Protein AF-F0ZG08-F1 (afdb_monomer_lite)

Structure (mmCIF, N/CA/C/O backbone):
data_AF-F0ZG08-F1
#
_entry.id   AF-F0ZG08-F1
#
loop_
_atom_site.group_PDB
_atom_site.id
_atom_site.type_symbol
_atom_site.label_atom_id
_atom_site.label_alt_id
_atom_site.label_comp_id
_atom_site.label_asym_id
_atom_site.label_entity_id
_atom_site.label_seq_id
_atom_site.pdbx_PDB_ins_code
_atom_site.Cartn_x
_atom_site.Cartn_y
_atom_site.Cartn_z
_atom_site.occupancy
_atom_site.B_iso_or_equiv
_atom_site.auth_seq_id
_atom_site.auth_comp_id
_atom_site.auth_asym_id
_atom_site.auth_atom_id
_atom_site.pdbx_PDB_model_num
ATOM 1 N N . MET A 1 1 ? 18.502 3.927 -21.860 1.00 57.84 1 MET A N 1
ATOM 2 C CA . MET A 1 1 ? 17.166 4.572 -21.798 1.00 57.84 1 MET A CA 1
ATOM 3 C C . MET A 1 1 ? 17.236 5.563 -20.659 1.00 57.84 1 MET A C 1
ATOM 5 O O . MET A 1 1 ? 17.570 5.126 -19.569 1.00 57.84 1 MET A O 1
ATOM 9 N N . LYS A 1 2 ? 16.973 6.851 -20.896 1.00 68.94 2 LYS A N 1
ATOM 10 C CA . LYS A 1 2 ? 17.069 7.879 -19.851 1.00 68.94 2 LYS A CA 1
ATOM 11 C C . LYS A 1 2 ? 15.716 8.074 -19.189 1.00 68.94 2 LYS A C 1
ATOM 13 O O . LYS A 1 2 ? 14.735 8.322 -19.887 1.00 68.94 2 LYS A O 1
ATOM 18 N N . ALA A 1 3 ? 15.659 7.944 -17.869 1.00 75.62 3 ALA A N 1
ATOM 19 C CA . ALA A 1 3 ? 14.503 8.387 -17.106 1.00 75.62 3 ALA A CA 1
ATOM 20 C C . ALA A 1 3 ? 14.505 9.919 -16.966 1.00 75.62 3 ALA A C 1
ATOM 22 O O . ALA A 1 3 ? 15.458 10.607 -17.359 1.00 75.62 3 ALA A O 1
ATOM 23 N N . LEU A 1 4 ? 13.443 10.468 -16.370 1.00 80.00 4 LEU A N 1
ATOM 24 C CA . LEU A 1 4 ? 13.442 11.866 -15.946 1.00 80.00 4 LEU A CA 1
ATOM 25 C C . LEU A 1 4 ? 14.682 12.168 -15.094 1.00 80.00 4 LEU A C 1
ATOM 27 O O . LEU A 1 4 ? 15.142 11.327 -14.325 1.00 80.00 4 LEU A O 1
ATOM 31 N N . LEU A 1 5 ? 15.204 13.390 -15.228 1.00 81.06 5 LEU A N 1
ATOM 32 C CA . LEU A 1 5 ? 16.467 13.834 -14.616 1.00 81.06 5 LEU A CA 1
ATOM 33 C C . LEU A 1 5 ? 17.731 13.157 -15.180 1.00 81.06 5 LEU A C 1
ATOM 35 O O . LEU A 1 5 ? 18.806 13.370 -14.632 1.00 81.06 5 LEU A O 1
ATOM 39 N N . GLY A 1 6 ? 17.625 12.396 -16.276 1.00 85.94 6 GLY A N 1
ATOM 40 C CA . GLY A 1 6 ? 18.772 11.733 -16.902 1.00 85.94 6 GLY A CA 1
ATOM 41 C C . GLY A 1 6 ? 19.276 10.515 -16.130 1.00 85.94 6 GLY A C 1
ATOM 42 O O . GLY A 1 6 ? 20.410 10.112 -16.345 1.00 85.94 6 GLY A O 1
ATOM 43 N N . ILE A 1 7 ? 18.450 9.950 -15.243 1.00 90.12 7 ILE A N 1
ATOM 44 C CA . ILE A 1 7 ? 18.804 8.784 -14.429 1.00 90.12 7 ILE A CA 1
ATOM 45 C C . ILE A 1 7 ? 18.863 7.539 -15.319 1.00 90.12 7 ILE A C 1
ATOM 47 O O . ILE A 1 7 ? 17.876 7.194 -15.979 1.00 90.12 7 ILE A O 1
ATOM 51 N N . GLU A 1 8 ? 20.000 6.853 -15.294 1.00 90.69 8 GLU A N 1
ATOM 52 C CA . GLU A 1 8 ? 20.195 5.535 -15.900 1.00 90.69 8 GLU A CA 1
ATOM 53 C C . GLU A 1 8 ? 20.634 4.488 -14.869 1.00 90.69 8 GLU A C 1
ATOM 55 O O . GLU A 1 8 ? 20.342 3.301 -15.041 1.00 90.69 8 GLU A O 1
ATOM 60 N N . THR A 1 9 ? 21.303 4.914 -13.793 1.00 92.50 9 THR A N 1
ATOM 61 C CA . THR A 1 9 ? 21.825 4.030 -12.745 1.00 92.50 9 THR A CA 1
ATOM 62 C C . THR A 1 9 ? 21.506 4.523 -11.329 1.00 92.50 9 THR A C 1
ATOM 64 O O . THR A 1 9 ? 20.961 5.610 -11.124 1.00 92.50 9 THR A O 1
ATOM 67 N N . LEU A 1 10 ? 21.839 3.713 -10.317 1.00 92.94 10 LEU A N 1
ATOM 68 C CA . LEU A 1 10 ? 21.714 4.117 -8.915 1.00 92.94 10 LEU A CA 1
ATOM 69 C C . LEU A 1 10 ? 22.709 5.217 -8.533 1.00 92.94 10 LEU A C 1
ATOM 71 O O . LEU A 1 10 ? 22.376 6.088 -7.727 1.00 92.94 10 LEU A O 1
ATOM 75 N N . GLU A 1 11 ? 23.899 5.222 -9.132 1.00 93.81 11 GLU A N 1
ATOM 76 C CA . GLU A 1 11 ? 24.904 6.267 -8.925 1.00 93.81 11 GLU A CA 1
ATOM 77 C C . GLU A 1 11 ? 24.376 7.635 -9.373 1.00 93.81 11 GLU A C 1
ATOM 79 O O . GLU A 1 11 ? 24.647 8.647 -8.723 1.00 93.81 11 GLU A O 1
ATOM 84 N N . ASP A 1 12 ? 23.572 7.684 -10.440 1.00 93.06 12 ASP A N 1
ATOM 85 C CA . ASP A 1 12 ? 22.922 8.924 -10.875 1.00 93.06 12 ASP A CA 1
ATOM 86 C C . ASP A 1 12 ? 21.955 9.448 -9.812 1.00 93.06 12 ASP A C 1
ATOM 88 O O . ASP A 1 12 ? 21.937 10.642 -9.512 1.00 93.06 12 ASP A O 1
ATOM 92 N N . ILE A 1 13 ? 21.187 8.555 -9.182 1.00 93.25 13 ILE A N 1
ATOM 93 C CA . ILE A 1 13 ? 20.250 8.916 -8.112 1.00 93.25 13 ILE A CA 1
ATOM 94 C C . ILE A 1 13 ? 21.003 9.479 -6.913 1.00 93.25 13 ILE A C 1
ATOM 96 O O . ILE A 1 13 ? 20.607 10.514 -6.376 1.00 93.25 13 ILE A O 1
ATOM 100 N N . GLN A 1 14 ? 22.111 8.853 -6.515 1.00 93.31 14 GLN A N 1
ATOM 101 C CA . GLN A 1 14 ? 22.922 9.319 -5.388 1.00 93.31 14 GLN A CA 1
ATOM 102 C C . GLN A 1 14 ? 23.413 10.760 -5.583 1.00 93.31 14 GLN A C 1
ATOM 104 O O . GLN A 1 14 ? 23.360 11.542 -4.628 1.00 93.31 14 GLN A O 1
ATOM 109 N N . LYS A 1 15 ? 23.783 11.132 -6.817 1.00 94.44 15 LYS A N 1
ATOM 110 C CA . LYS A 1 15 ? 24.221 12.487 -7.198 1.00 94.44 15 LYS A CA 1
ATOM 111 C C . LYS A 1 15 ? 23.088 13.521 -7.209 1.00 94.44 15 LYS A C 1
ATOM 113 O O . LYS A 1 15 ? 23.351 14.721 -7.156 1.00 94.44 15 LYS A O 1
ATOM 118 N N . ILE A 1 16 ? 21.826 13.096 -7.270 1.00 94.00 16 ILE A N 1
ATOM 119 C CA . ILE A 1 16 ? 20.672 14.001 -7.293 1.00 94.00 16 ILE A CA 1
ATOM 120 C C . ILE A 1 16 ? 20.332 14.474 -5.873 1.00 94.00 16 ILE A C 1
ATOM 122 O O . ILE A 1 16 ? 20.278 13.703 -4.911 1.00 94.00 16 ILE A O 1
ATOM 126 N N . ASN A 1 17 ? 20.061 15.772 -5.731 1.00 94.94 17 ASN A N 1
ATOM 127 C CA . ASN A 1 17 ? 19.555 16.348 -4.487 1.00 94.94 17 ASN A CA 1
ATOM 128 C C . ASN A 1 17 ? 18.156 15.784 -4.145 1.00 94.94 17 ASN A C 1
ATOM 130 O O . ASN A 1 17 ? 17.298 15.689 -5.022 1.00 94.94 17 ASN A O 1
ATOM 134 N N . SER A 1 18 ? 17.905 15.456 -2.871 1.00 93.19 18 SER A N 1
ATOM 135 C CA . SER A 1 18 ? 16.647 14.817 -2.443 1.00 93.19 18 SER A CA 1
ATOM 136 C C . SER A 1 18 ? 15.398 15.652 -2.764 1.00 93.19 18 SER A C 1
ATOM 138 O O . SER A 1 18 ? 14.405 15.108 -3.242 1.00 93.19 18 SER A O 1
ATOM 140 N N . ILE A 1 19 ? 15.463 16.982 -2.617 1.00 93.62 19 ILE A N 1
ATOM 141 C CA . ILE A 1 19 ? 14.357 17.897 -2.957 1.00 93.62 19 ILE A CA 1
ATOM 142 C C . ILE A 1 19 ? 14.057 17.820 -4.457 1.00 93.62 19 ILE A C 1
ATOM 144 O O . ILE A 1 19 ? 12.903 17.704 -4.870 1.00 93.62 19 ILE A O 1
ATOM 148 N N . ARG A 1 20 ? 15.106 17.819 -5.289 1.00 94.06 20 ARG A N 1
ATOM 149 C CA . ARG A 1 20 ? 14.962 17.691 -6.745 1.00 94.06 20 ARG A CA 1
ATOM 150 C C . ARG A 1 20 ? 14.362 16.339 -7.130 1.00 94.06 20 ARG A C 1
ATOM 152 O O . ARG A 1 20 ? 13.504 16.303 -8.009 1.00 94.06 20 ARG A O 1
ATOM 159 N N . PHE A 1 21 ? 14.760 15.254 -6.469 1.00 95.38 21 PHE A N 1
ATOM 160 C CA . PHE A 1 21 ? 14.171 13.931 -6.684 1.00 95.38 21 PHE A CA 1
ATOM 161 C C . PHE A 1 21 ? 12.676 13.919 -6.315 1.00 95.38 21 PHE A C 1
ATOM 163 O O . PHE A 1 21 ? 11.833 13.616 -7.160 1.00 95.38 21 PHE A O 1
ATOM 170 N N . LYS A 1 22 ? 12.336 14.379 -5.105 1.00 93.94 22 LYS A N 1
ATOM 171 C CA . LYS A 1 22 ? 10.958 14.458 -4.588 1.00 93.94 22 LYS A CA 1
ATOM 172 C C . LYS A 1 22 ? 10.047 15.398 -5.395 1.00 93.94 22 LYS A C 1
ATOM 174 O O . LYS A 1 22 ? 8.829 15.256 -5.394 1.00 93.94 22 LYS A O 1
ATOM 179 N N . SER A 1 23 ? 10.618 16.346 -6.142 1.00 94.06 23 SER A N 1
ATOM 180 C CA . SER A 1 23 ? 9.850 17.182 -7.080 1.00 94.06 23 SER A CA 1
ATOM 181 C C . SER A 1 23 ? 9.299 16.402 -8.283 1.00 94.06 23 SER A C 1
ATOM 183 O O . SER A 1 23 ? 8.363 16.861 -8.937 1.00 94.06 23 SER A O 1
ATOM 185 N N . LYS A 1 24 ? 9.882 15.238 -8.603 1.00 93.38 24 LYS A N 1
ATOM 186 C CA . LYS A 1 24 ? 9.498 14.398 -9.751 1.00 93.38 24 LYS A CA 1
ATOM 187 C C . LYS A 1 24 ? 8.842 13.083 -9.355 1.00 93.38 24 LYS A C 1
ATOM 189 O O . LYS A 1 24 ? 8.090 12.529 -10.159 1.00 93.38 24 LYS A O 1
ATOM 194 N N . TYR A 1 25 ? 9.106 12.609 -8.144 1.00 94.12 25 TYR A N 1
ATOM 195 C CA . TYR A 1 25 ? 8.646 11.320 -7.646 1.00 94.12 25 TYR A CA 1
ATOM 196 C C . TYR A 1 25 ? 7.930 11.492 -6.306 1.00 94.12 25 TYR A C 1
ATOM 198 O O . TYR A 1 25 ? 8.136 12.475 -5.601 1.00 94.12 25 TYR A O 1
ATOM 206 N N . TRP A 1 26 ? 7.049 10.551 -5.965 1.00 84.75 26 TRP A N 1
ATOM 207 C CA . TRP A 1 26 ? 6.304 10.596 -4.702 1.00 84.75 26 TRP A CA 1
ATOM 208 C C . TRP A 1 26 ? 7.211 10.490 -3.469 1.00 84.75 26 TRP A C 1
ATOM 210 O O . TRP A 1 26 ? 6.996 11.184 -2.478 1.00 84.75 26 TRP A O 1
ATOM 220 N N . LEU A 1 27 ? 8.241 9.655 -3.577 1.00 90.31 27 LEU A N 1
ATOM 221 C CA . LEU A 1 27 ? 9.194 9.350 -2.518 1.00 90.31 27 LEU A CA 1
ATOM 222 C C . LEU A 1 27 ? 10.353 10.344 -2.512 1.00 90.31 27 LEU A C 1
ATOM 224 O O . LEU A 1 27 ? 10.755 10.857 -3.565 1.00 90.31 27 LEU A O 1
ATOM 228 N N . ASP A 1 28 ? 10.937 10.567 -1.338 1.00 92.69 28 ASP A N 1
ATOM 229 C CA . ASP A 1 28 ? 12.272 11.145 -1.285 1.00 92.69 28 ASP A CA 1
ATOM 230 C C . ASP A 1 28 ? 13.339 10.149 -1.779 1.00 92.69 28 ASP A C 1
ATOM 232 O O . ASP A 1 28 ? 13.074 8.968 -2.028 1.00 92.69 28 ASP A O 1
ATOM 236 N N . LYS A 1 29 ? 14.568 10.639 -1.976 1.00 94.75 29 LYS A N 1
ATOM 237 C CA . LYS A 1 29 ? 15.653 9.814 -2.519 1.00 94.75 29 LYS A CA 1
ATOM 238 C C . LYS A 1 29 ? 15.974 8.599 -1.636 1.00 94.75 29 LYS A C 1
ATOM 240 O O . LYS A 1 29 ? 16.287 7.534 -2.163 1.00 94.75 29 LYS A O 1
ATOM 245 N N . TYR A 1 30 ? 15.956 8.752 -0.318 1.00 93.88 30 TYR A N 1
ATOM 246 C CA . TYR A 1 30 ? 16.349 7.699 0.617 1.00 93.88 30 TYR A CA 1
ATOM 247 C C . TYR A 1 30 ? 15.258 6.637 0.743 1.00 93.88 30 TYR A C 1
ATOM 249 O O . TYR A 1 30 ? 15.557 5.444 0.693 1.00 93.88 30 TYR A O 1
ATOM 257 N N . GLU A 1 31 ? 13.998 7.065 0.817 1.00 91.94 31 GLU A N 1
ATOM 258 C CA . GLU A 1 31 ? 12.832 6.182 0.754 1.00 91.94 31 GLU A CA 1
ATOM 259 C C . GLU A 1 31 ? 12.830 5.370 -0.544 1.00 91.94 31 GLU A C 1
ATOM 261 O O . GLU A 1 31 ? 12.657 4.149 -0.520 1.00 91.94 31 GLU A O 1
ATOM 266 N N . PHE A 1 32 ? 13.103 6.033 -1.674 1.00 95.44 32 PHE A N 1
ATOM 267 C CA . PHE A 1 32 ? 13.231 5.375 -2.968 1.00 95.44 32 PHE A CA 1
ATOM 268 C C . PHE A 1 32 ? 14.320 4.301 -2.962 1.00 95.44 32 PHE A C 1
ATOM 270 O O . PHE A 1 32 ? 14.052 3.170 -3.357 1.00 95.44 32 PHE A O 1
ATOM 277 N N . LEU A 1 33 ? 15.537 4.631 -2.516 1.00 95.56 33 LEU A N 1
ATOM 278 C CA . LEU A 1 33 ? 16.657 3.685 -2.511 1.00 95.56 33 LEU A CA 1
ATOM 279 C C . LEU A 1 33 ? 16.367 2.473 -1.620 1.00 95.56 33 LEU A C 1
ATOM 281 O O . LEU A 1 33 ? 16.678 1.346 -2.003 1.00 95.56 33 LEU A O 1
ATOM 285 N N . LYS A 1 34 ? 15.723 2.690 -0.467 1.00 93.81 34 LYS A N 1
ATOM 286 C CA . LYS A 1 34 ? 15.295 1.610 0.428 1.00 93.81 34 LYS A CA 1
ATOM 287 C C . LYS A 1 34 ? 14.316 0.663 -0.273 1.00 93.81 34 LYS A C 1
ATOM 289 O O . LYS A 1 34 ? 14.551 -0.541 -0.288 1.00 93.81 34 LYS A O 1
ATOM 294 N N . ILE A 1 35 ? 13.260 1.203 -0.885 1.00 92.50 35 ILE A N 1
ATOM 295 C CA . ILE A 1 35 ? 12.244 0.408 -1.593 1.00 92.50 35 ILE A CA 1
ATOM 296 C C . ILE A 1 35 ? 12.847 -0.299 -2.811 1.00 92.50 35 ILE A C 1
ATOM 298 O O . ILE A 1 35 ? 12.622 -1.493 -3.002 1.00 92.50 35 ILE A O 1
ATOM 302 N N . TYR A 1 36 ? 13.646 0.410 -3.612 1.00 96.06 36 TYR A N 1
ATOM 303 C CA . TYR A 1 36 ? 14.295 -0.156 -4.788 1.00 96.06 36 TYR A CA 1
ATOM 304 C C . TYR A 1 36 ? 15.179 -1.346 -4.419 1.00 96.06 36 TYR A C 1
ATOM 306 O O . TYR A 1 36 ? 15.081 -2.376 -5.073 1.00 96.06 36 TYR A O 1
ATOM 314 N N . ASN A 1 37 ? 16.008 -1.238 -3.377 1.00 95.69 37 ASN A N 1
ATOM 315 C CA . ASN A 1 37 ? 16.901 -2.327 -2.987 1.00 95.69 37 ASN A CA 1
ATOM 316 C C . ASN A 1 37 ? 16.119 -3.584 -2.588 1.00 95.69 37 ASN A C 1
ATOM 318 O O . ASN A 1 37 ? 16.436 -4.669 -3.075 1.00 95.69 37 ASN A O 1
ATOM 322 N N . SER A 1 38 ? 15.067 -3.441 -1.774 1.00 94.25 38 SER A N 1
ATOM 323 C CA . SER A 1 38 ? 14.220 -4.573 -1.383 1.00 94.25 38 SER A CA 1
ATOM 324 C C . SER A 1 38 ? 13.543 -5.231 -2.587 1.00 94.25 38 SER A C 1
ATOM 326 O O . SER A 1 38 ? 13.622 -6.449 -2.754 1.00 94.25 38 SER A O 1
ATOM 328 N N . LEU A 1 39 ? 12.932 -4.430 -3.465 1.00 95.50 39 LEU A N 1
ATOM 329 C CA . LEU A 1 39 ? 12.249 -4.949 -4.649 1.00 95.50 39 LEU A CA 1
ATOM 330 C C . LEU A 1 39 ? 13.225 -5.533 -5.674 1.00 95.50 39 LEU A C 1
ATOM 332 O O . LEU A 1 39 ? 12.921 -6.545 -6.292 1.00 95.50 39 LEU A O 1
ATOM 336 N N . ASN A 1 40 ? 14.401 -4.935 -5.863 1.00 96.00 40 ASN A N 1
ATOM 337 C CA . ASN A 1 40 ? 15.381 -5.427 -6.826 1.00 96.00 40 ASN A CA 1
ATOM 338 C C . ASN A 1 40 ? 15.942 -6.783 -6.387 1.00 96.00 40 ASN A C 1
ATOM 340 O O . ASN A 1 40 ? 16.050 -7.686 -7.209 1.00 96.00 40 ASN A O 1
ATOM 344 N N . ILE A 1 41 ? 16.228 -6.965 -5.092 1.00 95.19 41 ILE A N 1
ATOM 345 C CA . ILE A 1 41 ? 16.617 -8.274 -4.544 1.00 95.19 41 ILE A CA 1
ATOM 346 C C . ILE A 1 41 ? 15.509 -9.305 -4.789 1.00 95.19 41 ILE A C 1
ATOM 348 O O . ILE A 1 41 ? 15.796 -10.416 -5.231 1.00 95.19 41 ILE A O 1
ATOM 352 N N . PHE A 1 42 ? 14.250 -8.939 -4.531 1.00 95.50 42 PHE A N 1
ATOM 353 C CA . PHE A 1 42 ? 13.096 -9.800 -4.789 1.00 95.50 42 PHE A CA 1
ATOM 354 C C . PHE A 1 42 ? 12.994 -10.207 -6.270 1.00 95.50 42 PHE A C 1
ATOM 356 O O . PHE A 1 42 ? 12.930 -11.394 -6.590 1.00 95.50 42 PHE A O 1
ATOM 363 N N . VAL A 1 43 ? 13.081 -9.235 -7.180 1.00 94.69 43 VAL A N 1
ATOM 364 C CA . VAL A 1 43 ? 13.055 -9.454 -8.632 1.00 94.69 43 VAL A CA 1
ATOM 365 C C . VAL A 1 43 ? 14.194 -10.378 -9.071 1.00 94.69 43 VAL A C 1
ATOM 367 O O . VAL A 1 43 ? 13.950 -11.345 -9.789 1.00 94.69 43 VAL A O 1
ATOM 370 N N . LEU A 1 44 ? 15.427 -10.130 -8.619 1.00 94.19 44 LEU A N 1
ATOM 371 C CA . LEU A 1 44 ? 16.588 -10.948 -8.982 1.00 94.19 44 LEU A CA 1
ATOM 372 C C . LEU A 1 44 ? 16.442 -12.401 -8.511 1.00 94.19 44 LEU A C 1
ATOM 374 O O . LEU A 1 44 ? 16.716 -13.309 -9.292 1.00 94.19 44 LEU A O 1
ATOM 378 N N . LYS A 1 45 ? 15.933 -12.631 -7.292 1.00 93.25 45 LYS A N 1
ATOM 379 C CA . LYS A 1 45 ? 15.647 -13.983 -6.778 1.00 93.25 45 LYS A CA 1
ATOM 380 C C . LYS A 1 45 ? 14.617 -14.724 -7.630 1.00 93.25 45 LYS A C 1
ATOM 382 O O . LYS A 1 45 ? 14.761 -15.925 -7.853 1.00 93.25 45 LYS A O 1
ATOM 387 N N . LYS A 1 46 ? 13.582 -14.029 -8.111 1.00 90.25 46 LYS A N 1
ATOM 388 C CA . LYS A 1 46 ? 12.570 -14.621 -8.999 1.00 90.25 46 LYS A CA 1
ATOM 389 C C . LYS A 1 46 ? 13.192 -15.050 -10.330 1.00 90.25 46 LYS A C 1
ATOM 391 O O . LYS A 1 46 ? 13.034 -16.195 -10.739 1.00 90.25 46 LYS A O 1
ATOM 396 N N . PHE A 1 47 ? 13.990 -14.173 -10.940 1.00 87.50 47 PHE A N 1
ATOM 397 C CA . PHE A 1 47 ? 14.704 -14.493 -12.178 1.00 87.50 47 PHE A CA 1
ATOM 398 C C . PHE A 1 47 ? 15.724 -15.625 -12.011 1.00 87.50 47 PHE A C 1
ATOM 400 O O . PHE A 1 47 ? 15.888 -16.430 -12.922 1.00 87.50 47 PHE A O 1
ATOM 407 N N . GLU A 1 48 ? 16.410 -15.710 -10.872 1.00 86.75 48 GLU A N 1
ATOM 408 C CA . GLU A 1 48 ? 17.339 -16.807 -10.587 1.00 86.75 48 GLU A CA 1
ATOM 409 C C . GLU A 1 48 ? 16.616 -18.159 -10.491 1.00 86.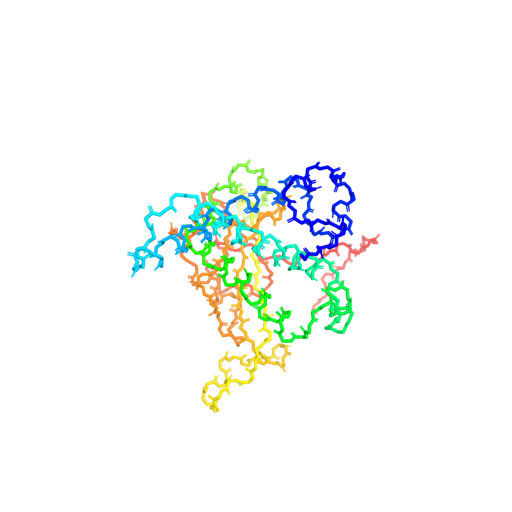75 48 GLU A C 1
ATOM 411 O O . GLU A 1 48 ? 17.067 -19.136 -11.092 1.00 86.75 48 GLU A O 1
ATOM 416 N N . LYS A 1 49 ? 15.453 -18.207 -9.821 1.00 84.00 49 LYS A N 1
ATOM 417 C CA . LYS A 1 49 ? 14.601 -19.408 -9.767 1.00 84.00 49 LYS A CA 1
ATOM 418 C C . LYS A 1 49 ? 14.157 -19.856 -11.160 1.00 84.00 49 LYS A C 1
ATOM 420 O O . LYS A 1 49 ? 14.257 -21.041 -11.466 1.00 84.00 49 LYS A O 1
ATOM 425 N N . ASP A 1 50 ? 13.733 -18.919 -12.007 1.00 81.25 50 ASP A N 1
ATOM 426 C CA . ASP A 1 50 ? 13.321 -19.223 -13.382 1.00 81.25 50 ASP A CA 1
ATOM 427 C C . ASP A 1 50 ? 14.511 -19.703 -14.237 1.00 81.25 50 ASP A C 1
ATOM 429 O O . ASP A 1 50 ? 14.375 -20.608 -15.064 1.00 81.25 50 ASP A O 1
ATOM 433 N N . LYS A 1 51 ? 15.701 -19.126 -14.011 1.00 73.31 51 LYS A N 1
ATOM 434 C CA . LYS A 1 51 ? 16.925 -19.411 -14.770 1.00 73.31 51 LYS A CA 1
ATOM 435 C C . LYS A 1 51 ? 17.587 -20.733 -14.399 1.00 73.31 51 LYS A C 1
ATOM 437 O O . LYS A 1 51 ? 18.214 -21.306 -15.280 1.00 73.31 51 LYS A O 1
ATOM 442 N N . ASN A 1 52 ? 17.434 -21.261 -13.183 1.00 64.31 52 ASN A N 1
ATOM 443 C CA . ASN A 1 52 ? 17.975 -22.582 -12.811 1.00 64.31 52 ASN A CA 1
ATOM 444 C C . ASN A 1 52 ? 17.440 -23.747 -13.683 1.00 64.31 52 ASN A C 1
ATOM 446 O O . ASN A 1 52 ? 17.941 -24.863 -13.585 1.00 64.31 52 ASN A O 1
ATOM 450 N N . ASN A 1 53 ? 16.507 -23.477 -14.604 1.00 59.72 53 ASN A N 1
ATOM 451 C CA . ASN A 1 53 ? 16.093 -24.367 -15.696 1.00 59.72 53 ASN A CA 1
ATOM 452 C C . ASN A 1 53 ? 16.914 -24.228 -17.006 1.00 59.72 53 ASN A C 1
ATOM 454 O O . ASN A 1 53 ? 16.669 -24.948 -17.970 1.00 59.72 53 ASN A O 1
ATOM 458 N N . THR A 1 54 ? 17.889 -23.319 -17.068 1.00 59.88 54 THR A N 1
ATOM 459 C CA . THR A 1 54 ? 18.710 -22.975 -18.245 1.00 59.88 54 THR A CA 1
ATOM 460 C C . THR A 1 54 ? 20.151 -22.693 -17.804 1.00 59.88 54 THR A C 1
ATOM 462 O O . THR A 1 54 ? 20.467 -21.618 -17.295 1.00 59.88 54 THR A O 1
ATOM 465 N N . TYR A 1 55 ? 21.042 -23.670 -17.989 1.00 55.03 55 TYR A N 1
ATOM 466 C CA . TYR A 1 55 ? 22.454 -23.584 -17.599 1.00 55.03 55 TYR A CA 1
ATOM 467 C C . TYR A 1 55 ? 23.193 -22.440 -18.323 1.00 55.03 55 TYR A C 1
ATOM 469 O O . TYR A 1 55 ? 23.303 -22.441 -19.548 1.00 55.03 55 TYR A O 1
ATOM 477 N N . ILE A 1 56 ? 23.764 -21.497 -17.564 1.00 62.97 56 ILE A N 1
ATOM 478 C CA . ILE A 1 56 ? 24.791 -20.550 -18.032 1.00 62.97 56 ILE A CA 1
ATOM 479 C C . ILE A 1 56 ? 25.998 -20.705 -17.101 1.00 62.97 56 ILE A C 1
ATOM 481 O O . ILE A 1 56 ? 25.897 -20.351 -15.933 1.00 62.97 56 ILE A O 1
ATOM 485 N N . ASN A 1 57 ? 27.119 -21.223 -17.613 1.00 71.81 57 ASN A N 1
ATOM 486 C CA . ASN A 1 57 ? 28.329 -21.537 -16.831 1.00 71.81 57 ASN A CA 1
ATOM 487 C C . ASN A 1 57 ? 29.359 -20.385 -16.753 1.00 71.81 57 ASN A C 1
ATOM 489 O O . ASN A 1 57 ? 30.468 -20.599 -16.270 1.00 71.81 57 ASN A O 1
ATOM 493 N N . ASP A 1 58 ? 29.032 -19.183 -17.242 1.00 81.56 58 ASP A N 1
ATOM 494 C CA . ASP A 1 58 ? 29.937 -18.022 -17.237 1.00 81.56 58 ASP A CA 1
ATOM 495 C C . ASP A 1 58 ? 29.483 -16.952 -16.229 1.00 81.56 58 ASP A C 1
ATOM 497 O O . ASP A 1 58 ? 28.433 -16.317 -16.390 1.00 81.56 58 ASP A O 1
ATOM 501 N N . ASN A 1 59 ? 30.314 -16.733 -15.205 1.00 81.88 59 ASN A N 1
ATOM 502 C CA . ASN A 1 59 ? 30.089 -15.762 -14.132 1.00 81.88 59 ASN A CA 1
ATOM 503 C C . ASN A 1 59 ? 29.999 -14.312 -14.643 1.00 81.88 59 ASN A C 1
ATOM 505 O O . ASN A 1 59 ? 29.238 -13.518 -14.089 1.00 81.88 59 ASN A O 1
ATOM 509 N N . THR A 1 60 ? 30.736 -13.953 -15.702 1.00 84.88 60 THR A N 1
ATOM 510 C CA . THR A 1 60 ? 30.732 -12.582 -16.248 1.00 84.88 60 THR A CA 1
ATOM 511 C C . THR A 1 60 ? 29.425 -12.314 -16.984 1.00 84.88 60 THR A C 1
ATOM 513 O O . THR A 1 60 ? 28.729 -11.338 -16.700 1.00 84.88 60 THR A O 1
ATOM 516 N N . ALA A 1 61 ? 29.022 -13.247 -17.850 1.00 84.56 61 ALA A N 1
ATOM 517 C CA . ALA A 1 61 ? 27.747 -13.176 -18.557 1.00 84.56 61 ALA A CA 1
ATOM 518 C C . ALA A 1 61 ? 26.549 -13.155 -17.589 1.00 84.56 61 ALA A C 1
ATOM 520 O O . ALA A 1 61 ? 25.547 -12.480 -17.837 1.00 84.56 61 ALA A O 1
ATOM 521 N N . GLN A 1 62 ? 26.642 -13.868 -16.461 1.00 84.25 62 GLN A N 1
ATOM 522 C CA . GLN A 1 62 ? 25.617 -13.835 -15.419 1.00 84.25 62 GLN A CA 1
ATOM 523 C C . GLN A 1 62 ? 25.523 -12.465 -14.732 1.00 84.25 62 GLN A C 1
ATOM 525 O O . GLN A 1 62 ? 24.410 -11.974 -14.524 1.00 84.25 62 GLN A O 1
ATOM 530 N N . ALA A 1 63 ? 26.656 -11.839 -14.408 1.00 87.56 63 ALA A N 1
ATOM 531 C CA . ALA A 1 63 ? 26.683 -10.514 -13.795 1.00 87.56 63 ALA A CA 1
ATOM 532 C C . ALA A 1 63 ? 26.088 -9.440 -14.723 1.00 87.56 63 ALA A C 1
ATOM 534 O O . ALA A 1 63 ? 25.210 -8.680 -14.304 1.00 87.56 63 ALA A O 1
ATOM 535 N N . ASP A 1 64 ? 26.484 -9.430 -15.999 1.00 89.62 64 ASP A N 1
ATOM 536 C CA . ASP A 1 64 ? 25.949 -8.499 -17.002 1.00 89.62 64 ASP A CA 1
ATOM 537 C C . ASP A 1 64 ? 24.440 -8.675 -17.202 1.00 89.62 64 ASP A C 1
ATOM 539 O O . ASP A 1 64 ? 23.685 -7.701 -17.310 1.00 89.62 64 ASP A O 1
ATOM 543 N N . TYR A 1 65 ? 23.972 -9.923 -17.179 1.00 89.62 65 TYR A N 1
ATOM 544 C CA . TYR A 1 65 ? 22.553 -10.238 -17.259 1.00 89.62 65 TYR A CA 1
ATOM 545 C C . TYR A 1 65 ? 21.766 -9.672 -16.066 1.00 89.62 65 TYR A C 1
ATOM 547 O O . TYR A 1 65 ? 20.783 -8.953 -16.270 1.00 89.62 65 TYR A O 1
ATOM 555 N N . PHE A 1 66 ? 22.205 -9.910 -14.826 1.00 91.94 66 PHE A N 1
ATOM 556 C CA . PHE A 1 66 ? 21.536 -9.362 -13.638 1.00 91.94 66 PHE A CA 1
ATOM 557 C C . PHE A 1 66 ? 21.594 -7.833 -13.570 1.00 91.94 66 PHE A C 1
ATOM 559 O O . PHE A 1 66 ? 20.623 -7.186 -13.154 1.00 91.94 66 PHE A O 1
ATOM 566 N N . LEU A 1 67 ? 22.691 -7.234 -14.039 1.00 92.50 67 LEU A N 1
ATOM 567 C CA . LEU A 1 67 ? 22.801 -5.788 -14.185 1.00 92.50 67 LEU A CA 1
ATOM 568 C C . LEU A 1 67 ? 21.768 -5.255 -15.188 1.00 92.50 67 LEU A C 1
ATOM 570 O O . LEU A 1 67 ? 21.130 -4.230 -14.935 1.00 92.50 67 LEU A O 1
ATOM 574 N N . SER A 1 68 ? 21.558 -5.958 -16.305 1.00 93.38 68 SER A N 1
ATOM 575 C CA . SER A 1 68 ? 20.551 -5.588 -17.304 1.00 93.38 68 SER A CA 1
ATOM 576 C C . SER A 1 68 ? 19.120 -5.653 -16.749 1.00 93.38 68 SER A C 1
ATOM 578 O O . SER A 1 68 ? 18.335 -4.726 -16.980 1.00 93.38 68 SER A O 1
ATOM 580 N N . ILE A 1 69 ? 18.802 -6.680 -15.946 1.00 94.00 69 ILE A N 1
ATOM 581 C CA . ILE A 1 69 ? 17.512 -6.815 -15.249 1.00 94.00 69 ILE A CA 1
ATOM 582 C C . ILE A 1 69 ? 17.315 -5.645 -14.289 1.00 94.00 69 ILE A C 1
ATOM 584 O O . ILE A 1 69 ? 16.289 -4.966 -14.355 1.00 94.00 69 ILE A O 1
ATOM 588 N N . SER A 1 70 ? 18.317 -5.365 -13.453 1.00 94.69 70 SER A N 1
ATOM 589 C CA . SER A 1 70 ? 18.258 -4.296 -12.450 1.00 94.69 70 SER A CA 1
ATOM 590 C C . SER A 1 70 ? 18.034 -2.927 -13.102 1.00 94.69 70 SER A C 1
ATOM 592 O O . SER A 1 70 ? 17.142 -2.180 -12.705 1.00 94.69 70 SER A O 1
ATOM 594 N N . LYS A 1 71 ? 18.764 -2.614 -14.183 1.00 94.69 71 LYS A N 1
ATOM 595 C CA . LYS A 1 71 ? 18.574 -1.369 -14.954 1.00 94.69 71 LYS A CA 1
ATOM 596 C C . LYS A 1 71 ? 17.173 -1.270 -15.561 1.00 94.69 71 LYS A C 1
ATOM 598 O O . LYS A 1 71 ? 16.555 -0.204 -15.543 1.00 94.69 71 LYS A O 1
ATOM 603 N N . ASN A 1 72 ? 16.655 -2.372 -16.103 1.00 94.94 72 ASN A N 1
ATOM 604 C CA . ASN A 1 72 ? 15.310 -2.404 -16.670 1.00 94.94 72 ASN A CA 1
ATOM 605 C C . ASN A 1 72 ? 14.232 -2.192 -15.596 1.00 94.94 72 ASN A C 1
ATOM 607 O O . ASN A 1 72 ? 13.285 -1.433 -15.817 1.00 94.94 72 ASN A O 1
ATOM 611 N N . PHE A 1 73 ? 14.394 -2.831 -14.436 1.00 96.38 73 PHE A N 1
ATOM 612 C CA . PHE A 1 73 ? 13.506 -2.674 -13.291 1.00 96.38 73 PHE A CA 1
ATOM 613 C C . PHE A 1 73 ? 13.533 -1.239 -12.751 1.00 96.38 73 PHE A C 1
ATOM 615 O O . PHE A 1 73 ? 12.471 -0.630 -12.611 1.00 96.38 73 PHE A O 1
ATOM 622 N N . LEU A 1 74 ? 14.724 -0.657 -12.567 1.00 96.44 74 LEU A N 1
ATOM 623 C CA . LEU A 1 74 ? 14.906 0.730 -12.136 1.00 96.44 74 LEU A CA 1
ATOM 624 C C . LEU A 1 74 ? 14.128 1.711 -13.020 1.00 96.44 74 LEU A C 1
ATOM 626 O O . LEU A 1 74 ? 13.358 2.531 -12.521 1.00 96.44 74 LEU A O 1
ATOM 630 N N . PHE A 1 75 ? 14.290 1.598 -14.341 1.00 95.75 75 PHE A N 1
ATOM 631 C CA . PHE A 1 75 ? 13.600 2.460 -15.300 1.00 95.75 75 PHE A CA 1
ATOM 632 C C . PHE A 1 75 ? 12.073 2.355 -15.175 1.00 95.75 75 PHE A C 1
ATOM 634 O O . PHE A 1 75 ? 11.379 3.372 -15.114 1.00 95.75 75 PHE A O 1
ATOM 641 N N . LYS A 1 76 ? 11.543 1.127 -15.105 1.00 95.88 76 LYS A N 1
ATOM 642 C CA . LYS A 1 76 ? 10.101 0.882 -14.960 1.00 95.88 76 LYS A CA 1
ATOM 643 C C . LYS A 1 76 ? 9.560 1.430 -13.637 1.00 95.88 76 LYS A C 1
ATOM 645 O O . LYS A 1 76 ? 8.486 2.028 -13.638 1.00 95.88 76 LYS A O 1
ATOM 650 N N . LEU A 1 77 ? 10.301 1.269 -12.539 1.00 96.38 77 LEU A N 1
ATOM 651 C CA . LEU A 1 77 ? 9.903 1.764 -11.223 1.00 96.38 77 LEU A CA 1
ATOM 652 C C . LEU A 1 77 ? 9.879 3.295 -11.179 1.00 96.38 77 LEU A C 1
ATOM 654 O O . LEU A 1 77 ? 8.892 3.870 -10.730 1.00 96.38 77 LEU A O 1
ATOM 658 N N . LEU A 1 78 ? 10.911 3.971 -11.695 1.00 96.19 78 LEU A N 1
ATOM 659 C CA . LEU A 1 78 ? 10.931 5.438 -11.780 1.00 96.19 78 LEU A CA 1
ATOM 660 C C . LEU A 1 78 ? 9.764 5.965 -12.620 1.00 96.19 78 LEU A C 1
ATOM 662 O O . LEU A 1 78 ? 9.103 6.928 -12.231 1.00 96.19 78 LEU A O 1
ATOM 666 N N . MET A 1 79 ? 9.470 5.304 -13.741 1.00 95.00 79 MET A N 1
ATOM 667 C CA . MET A 1 79 ? 8.310 5.637 -14.561 1.00 95.00 79 MET A CA 1
ATOM 668 C C . MET A 1 79 ? 7.011 5.488 -13.753 1.00 95.00 79 MET A C 1
ATOM 670 O O . MET A 1 79 ? 6.233 6.433 -13.665 1.00 95.00 79 MET A O 1
ATOM 674 N N . PHE A 1 80 ? 6.799 4.354 -13.084 1.00 95.12 80 PHE A N 1
ATOM 675 C CA . PHE A 1 80 ? 5.625 4.139 -12.234 1.00 95.12 80 PHE A CA 1
ATOM 676 C C . PHE A 1 80 ? 5.484 5.196 -11.124 1.00 95.12 80 PHE A C 1
ATOM 678 O O . PHE A 1 80 ? 4.410 5.768 -10.948 1.00 95.12 80 PHE A O 1
ATOM 685 N N . LEU A 1 81 ? 6.573 5.525 -10.425 1.00 94.81 81 LEU A N 1
ATOM 686 C CA . LEU A 1 81 ? 6.570 6.526 -9.354 1.00 94.81 81 LEU A CA 1
ATOM 687 C C . LEU A 1 81 ? 6.294 7.947 -9.857 1.00 94.81 81 LEU A C 1
ATOM 689 O O . LEU A 1 81 ? 5.730 8.766 -9.132 1.00 94.81 81 LEU A O 1
ATOM 693 N N . ASN A 1 82 ? 6.689 8.259 -11.091 1.00 94.50 82 ASN A N 1
ATOM 694 C CA . ASN A 1 82 ? 6.323 9.521 -11.716 1.00 94.50 82 ASN A CA 1
ATOM 695 C C . ASN A 1 82 ? 4.838 9.543 -12.101 1.00 94.50 82 ASN A C 1
ATOM 697 O O . ASN A 1 82 ? 4.175 10.545 -11.853 1.00 94.50 82 ASN A O 1
ATOM 701 N N . TYR A 1 83 ? 4.306 8.433 -12.628 1.00 92.75 83 TYR A N 1
ATOM 702 C CA . TYR A 1 83 ? 2.884 8.304 -12.959 1.00 92.75 83 TYR A CA 1
ATOM 703 C C . TYR A 1 83 ? 1.991 8.578 -11.743 1.00 92.75 83 TYR A C 1
ATOM 705 O O . TYR A 1 83 ? 1.100 9.419 -11.820 1.00 92.75 83 TYR A O 1
ATOM 713 N N . ILE A 1 84 ? 2.261 7.928 -10.605 1.00 91.75 84 ILE A N 1
ATOM 714 C CA . ILE A 1 84 ? 1.471 8.127 -9.376 1.00 91.75 84 ILE A CA 1
ATOM 715 C C . ILE A 1 84 ? 1.639 9.532 -8.780 1.00 91.75 84 ILE A C 1
ATOM 717 O O . ILE A 1 84 ? 0.795 9.977 -8.013 1.00 91.75 84 ILE A O 1
ATOM 721 N N . LYS A 1 85 ? 2.731 10.241 -9.102 1.00 92.06 85 LYS A N 1
ATOM 722 C CA . LYS A 1 85 ? 2.982 11.591 -8.586 1.00 92.06 85 LYS A CA 1
ATOM 723 C C . LYS A 1 85 ? 2.189 12.653 -9.338 1.00 92.06 85 LYS A C 1
ATOM 725 O O . LYS A 1 85 ? 1.732 13.606 -8.713 1.00 92.06 85 LYS A O 1
ATOM 730 N N . SER A 1 86 ? 2.083 12.533 -10.660 1.00 89.06 86 SER A N 1
ATOM 731 C CA . SER A 1 86 ? 1.499 13.575 -11.512 1.00 89.06 86 SER A CA 1
ATOM 732 C C . SER A 1 86 ? 0.154 13.210 -12.135 1.00 89.06 86 SER A C 1
ATOM 734 O O . SER A 1 86 ? -0.459 14.089 -12.732 1.00 89.06 86 SER A O 1
ATOM 736 N N . TYR A 1 87 ? -0.295 11.952 -12.018 1.00 89.19 87 TYR A N 1
ATOM 737 C CA . TYR A 1 87 ? -1.500 11.416 -12.671 1.00 89.19 87 TYR A CA 1
ATOM 738 C C . TYR A 1 87 ? -1.697 11.929 -14.112 1.00 89.19 87 TYR A C 1
ATOM 740 O O . TYR A 1 87 ? -2.756 12.458 -14.455 1.00 89.19 87 TYR A O 1
ATOM 748 N N . PRO A 1 88 ? -0.670 11.821 -14.973 1.00 91.12 88 PRO A N 1
ATOM 749 C CA . PRO A 1 88 ? -0.716 12.413 -16.297 1.00 91.12 88 PRO A CA 1
ATOM 750 C C . PRO A 1 88 ? -1.674 11.635 -17.199 1.00 91.12 88 PRO A C 1
ATOM 752 O O . PRO A 1 88 ? -1.859 10.423 -17.057 1.00 91.12 88 PRO A O 1
ATOM 755 N N . THR A 1 89 ? -2.224 12.314 -18.205 1.00 89.19 89 THR A N 1
ATOM 756 C CA . THR A 1 89 ? -2.933 11.622 -19.289 1.00 89.19 89 THR A CA 1
ATOM 757 C C . THR A 1 89 ? -1.981 10.681 -20.033 1.00 89.19 89 THR A C 1
ATOM 759 O O . THR A 1 89 ? -0.773 10.930 -20.115 1.00 89.19 89 THR A O 1
ATOM 762 N N . SER A 1 90 ? -2.518 9.621 -20.645 1.00 84.31 90 SER A N 1
ATOM 763 C CA . SER A 1 90 ? -1.718 8.665 -21.425 1.00 84.31 90 SER A CA 1
ATOM 764 C C . SER A 1 90 ? -0.845 9.340 -22.489 1.00 84.31 90 SER A C 1
ATOM 766 O O . SER A 1 90 ? 0.293 8.924 -22.698 1.00 84.31 90 SER A O 1
ATOM 768 N N . GLN A 1 91 ? -1.349 10.398 -23.135 1.00 87.75 91 GLN A N 1
ATOM 769 C CA . GLN A 1 91 ? -0.610 11.148 -24.151 1.00 87.75 91 GLN A CA 1
ATOM 770 C C . GLN A 1 91 ? 0.542 11.952 -23.545 1.00 87.75 91 GLN A C 1
ATOM 772 O O . GLN A 1 91 ? 1.673 11.830 -24.009 1.00 87.75 91 GLN A O 1
ATOM 777 N N . GLN A 1 92 ? 0.288 12.722 -22.480 1.00 91.81 92 GLN A N 1
ATOM 778 C CA . GLN A 1 92 ? 1.342 13.459 -21.770 1.00 91.81 92 GLN A CA 1
ATOM 779 C C . GLN A 1 92 ? 2.447 12.511 -21.297 1.00 91.81 92 GLN A C 1
ATOM 781 O O . GLN A 1 92 ? 3.636 12.802 -21.443 1.00 91.81 92 GLN A O 1
ATOM 786 N N . PHE A 1 93 ? 2.055 11.354 -20.763 1.00 92.50 93 PHE A N 1
ATOM 787 C CA . PHE A 1 93 ? 2.992 10.375 -20.238 1.00 92.50 93 PHE A CA 1
ATOM 788 C C . PHE A 1 93 ? 3.815 9.696 -21.338 1.00 92.50 93 PHE A C 1
ATOM 790 O O . PHE A 1 93 ? 5.029 9.551 -21.197 1.00 92.50 93 PHE A O 1
ATOM 797 N N . SER A 1 94 ? 3.179 9.365 -22.464 1.00 91.00 94 SER A N 1
ATOM 798 C CA . SER A 1 94 ? 3.839 8.848 -23.666 1.00 91.00 94 SER A CA 1
ATOM 799 C C . SER A 1 94 ? 4.892 9.811 -24.210 1.00 91.00 94 SER A C 1
ATOM 801 O O . SER A 1 94 ? 6.043 9.410 -24.392 1.00 91.00 94 SER A O 1
ATOM 803 N N . THR A 1 95 ? 4.535 11.089 -24.369 1.00 91.69 95 THR A N 1
ATOM 804 C CA . THR A 1 95 ? 5.460 12.149 -24.792 1.00 91.69 95 THR A CA 1
ATOM 805 C C . THR A 1 95 ? 6.622 12.312 -23.815 1.00 91.69 95 THR A C 1
ATOM 807 O O . THR A 1 95 ? 7.771 12.396 -24.235 1.00 91.69 95 THR A O 1
ATOM 810 N N . THR A 1 96 ? 6.345 12.310 -22.508 1.00 92.31 96 THR A N 1
ATOM 811 C CA . THR A 1 96 ? 7.372 12.506 -21.470 1.00 92.31 96 THR A CA 1
ATOM 812 C C . THR A 1 96 ? 8.424 11.396 -21.467 1.00 92.31 96 THR A C 1
ATOM 814 O O . THR A 1 96 ? 9.607 11.673 -21.279 1.00 92.31 96 THR A O 1
ATOM 817 N N . TRP A 1 97 ? 8.011 10.142 -21.667 1.00 93.56 97 TRP A N 1
ATOM 818 C CA . TRP A 1 97 ? 8.889 8.974 -21.526 1.00 93.56 97 TRP A CA 1
ATOM 819 C C . TRP A 1 97 ? 9.332 8.359 -22.861 1.00 93.56 97 TRP A C 1
ATOM 821 O O . TRP A 1 97 ? 10.111 7.403 -22.865 1.00 93.56 97 TRP A O 1
ATOM 831 N N . GLY A 1 98 ? 8.851 8.885 -23.992 1.00 93.31 98 GLY A N 1
ATOM 832 C CA . GLY A 1 98 ? 9.170 8.380 -25.329 1.00 93.31 98 GLY A CA 1
ATOM 833 C C . GLY A 1 98 ? 8.741 6.924 -25.531 1.00 93.31 98 GLY A C 1
ATOM 834 O O . GLY A 1 98 ? 9.464 6.142 -26.153 1.00 93.31 98 GLY A O 1
ATOM 835 N N . LYS A 1 99 ? 7.609 6.528 -24.937 1.00 93.12 99 LYS A N 1
ATOM 836 C CA . LYS A 1 99 ? 7.053 5.167 -25.015 1.00 93.12 99 LYS A CA 1
ATOM 837 C C . LYS A 1 99 ? 5.619 5.211 -25.487 1.00 93.12 99 LYS A C 1
ATOM 839 O O . LYS A 1 99 ? 4.858 6.070 -25.056 1.00 93.12 99 LYS A O 1
ATOM 844 N N . ASP A 1 100 ? 5.239 4.269 -26.337 1.00 93.62 100 ASP A N 1
ATOM 845 C CA . ASP A 1 100 ? 3.851 4.126 -26.750 1.00 93.62 100 ASP A CA 1
ATOM 846 C C . ASP A 1 100 ? 2.964 3.696 -25.568 1.00 93.62 100 ASP A C 1
ATOM 848 O O . ASP A 1 100 ? 3.422 3.143 -24.560 1.00 93.62 100 ASP A O 1
ATOM 852 N N . HIS A 1 101 ? 1.663 3.934 -25.715 1.00 88.31 101 HIS A N 1
ATOM 853 C CA . HIS A 1 101 ? 0.677 3.653 -24.679 1.00 88.31 101 HI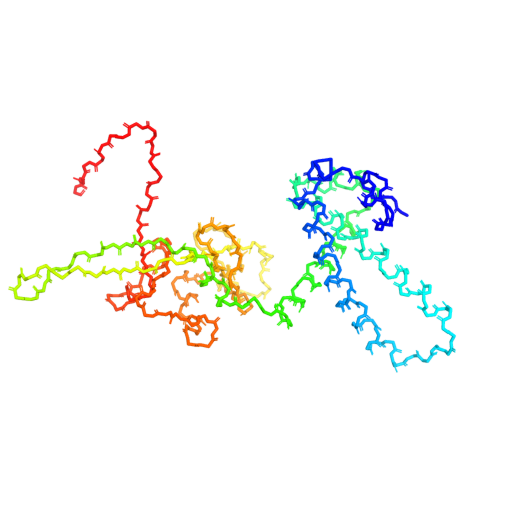S A CA 1
ATOM 854 C C . HIS A 1 101 ? 0.663 2.182 -24.235 1.00 88.31 101 HIS A C 1
ATOM 856 O O . HIS A 1 101 ? 0.543 1.909 -23.040 1.00 88.31 101 HIS A O 1
ATOM 862 N N . LYS A 1 102 ? 0.820 1.223 -25.160 1.00 90.56 102 LYS A N 1
ATOM 863 C CA . LYS A 1 102 ? 0.777 -0.208 -24.820 1.00 90.56 102 LYS A CA 1
ATOM 864 C C . LYS A 1 102 ? 1.983 -0.593 -23.968 1.00 90.56 102 LYS A C 1
ATOM 866 O O . LYS A 1 102 ? 1.823 -1.298 -22.972 1.00 90.56 102 LYS A O 1
ATOM 871 N N . THR A 1 103 ? 3.168 -0.091 -24.310 1.00 92.69 103 THR A N 1
ATOM 872 C CA . THR A 1 103 ? 4.388 -0.317 -23.521 1.00 92.69 103 THR A CA 1
ATOM 873 C C . THR A 1 103 ? 4.272 0.266 -22.114 1.00 92.69 103 THR A C 1
ATOM 875 O O . THR A 1 103 ? 4.630 -0.402 -21.144 1.00 92.69 103 THR A O 1
ATOM 878 N N . ILE A 1 104 ? 3.721 1.476 -21.977 1.00 90.25 104 ILE A N 1
ATOM 879 C CA . ILE A 1 104 ? 3.484 2.110 -20.672 1.00 90.25 104 ILE A CA 1
ATOM 880 C C . ILE A 1 104 ? 2.553 1.262 -19.808 1.00 90.25 104 ILE A C 1
ATOM 882 O O . ILE A 1 104 ? 2.878 0.986 -18.653 1.00 90.25 104 ILE A O 1
ATOM 886 N N . LEU A 1 105 ? 1.418 0.827 -20.365 1.00 87.94 105 LEU A N 1
ATOM 887 C CA . LEU A 1 105 ? 0.471 -0.025 -19.650 1.00 87.94 105 LEU A CA 1
ATOM 888 C C . LEU A 1 105 ? 1.129 -1.333 -19.208 1.00 87.94 105 LEU A C 1
ATOM 890 O O . LEU A 1 105 ? 1.012 -1.700 -18.043 1.00 87.94 105 LEU A O 1
ATOM 894 N N . LYS A 1 106 ? 1.892 -1.979 -20.098 1.00 91.75 106 LYS A N 1
ATOM 895 C CA . LYS A 1 106 ? 2.639 -3.204 -19.786 1.00 91.75 106 LYS A CA 1
ATOM 896 C C . LYS A 1 106 ? 3.620 -2.997 -18.632 1.00 91.75 106 LYS A C 1
ATOM 898 O O . LYS A 1 106 ? 3.700 -3.828 -17.735 1.00 91.75 106 LYS A O 1
ATOM 903 N N . TYR A 1 107 ? 4.382 -1.906 -18.647 1.00 93.94 107 TYR A N 1
ATOM 904 C CA . TYR A 1 107 ? 5.349 -1.607 -17.590 1.00 93.94 107 TYR A CA 1
ATOM 905 C C . TYR A 1 107 ? 4.666 -1.278 -16.265 1.00 93.94 107 TYR A C 1
ATOM 907 O O . TYR A 1 107 ? 5.144 -1.718 -15.224 1.00 93.94 107 TYR A O 1
ATOM 915 N N . ARG A 1 108 ? 3.546 -0.549 -16.300 1.00 90.12 108 ARG A N 1
ATOM 916 C CA . ARG A 1 108 ? 2.739 -0.263 -15.113 1.00 90.12 108 ARG A CA 1
ATOM 917 C C . ARG A 1 108 ? 2.205 -1.551 -14.4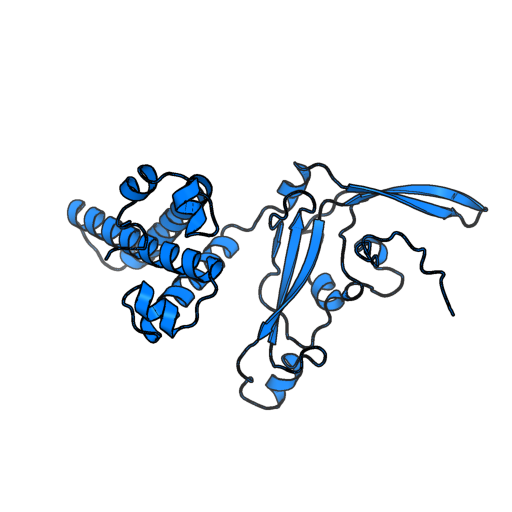95 1.00 90.12 108 ARG A C 1
ATOM 919 O O . ARG A 1 108 ? 2.410 -1.751 -13.307 1.00 90.12 108 ARG A O 1
ATOM 926 N N . SER A 1 109 ? 1.581 -2.415 -15.296 1.00 87.44 109 SER A N 1
ATOM 927 C CA . SER A 1 109 ? 1.099 -3.722 -14.837 1.00 87.44 109 SER A CA 1
ATOM 928 C C . SER A 1 109 ? 2.231 -4.544 -14.234 1.00 87.44 109 SER A C 1
ATOM 930 O O . SER A 1 109 ? 2.121 -4.949 -13.093 1.00 87.44 109 SER A O 1
ATOM 932 N N . HIS A 1 110 ? 3.374 -4.647 -14.917 1.00 91.94 110 HIS A N 1
ATOM 933 C CA . HIS A 1 110 ? 4.531 -5.379 -14.399 1.00 91.94 110 HIS A CA 1
ATOM 934 C C . HIS A 1 110 ? 5.031 -4.861 -13.038 1.00 91.94 110 HIS A C 1
ATOM 936 O O . HIS A 1 110 ? 5.411 -5.652 -12.184 1.00 91.94 110 HIS A O 1
ATOM 942 N N . ILE A 1 111 ? 5.052 -3.540 -12.822 1.00 94.12 111 ILE A N 1
ATOM 943 C CA . ILE A 1 111 ? 5.433 -2.975 -11.518 1.00 94.12 111 ILE A CA 1
ATOM 944 C C . ILE A 1 111 ? 4.367 -3.257 -10.457 1.00 94.12 111 ILE A C 1
ATOM 946 O O . ILE A 1 111 ? 4.726 -3.596 -9.334 1.00 94.12 111 ILE A O 1
ATOM 950 N N . ILE A 1 112 ? 3.082 -3.153 -10.804 1.00 89.50 112 ILE A N 1
ATOM 951 C CA . ILE A 1 112 ? 1.981 -3.513 -9.901 1.00 89.50 112 ILE A CA 1
ATOM 952 C C . ILE A 1 112 ? 2.090 -4.987 -9.501 1.00 89.50 112 ILE A C 1
ATOM 954 O O . ILE A 1 112 ? 2.040 -5.276 -8.313 1.00 89.50 112 ILE A O 1
ATOM 958 N N . ASP A 1 113 ? 2.314 -5.892 -10.454 1.00 87.56 113 ASP A N 1
ATOM 959 C CA . ASP A 1 113 ? 2.461 -7.328 -10.198 1.00 87.56 113 ASP A CA 1
ATOM 960 C C . ASP A 1 113 ? 3.631 -7.598 -9.240 1.00 87.56 113 ASP A C 1
ATOM 962 O O . ASP A 1 113 ? 3.468 -8.310 -8.254 1.00 87.56 113 ASP A O 1
ATOM 966 N N . ILE A 1 114 ? 4.783 -6.947 -9.456 1.00 92.25 114 ILE A N 1
ATOM 967 C CA . ILE A 1 114 ? 5.934 -7.041 -8.542 1.00 92.25 114 ILE A CA 1
ATOM 968 C C . ILE A 1 114 ? 5.573 -6.550 -7.138 1.00 92.25 114 ILE A C 1
ATOM 970 O O . ILE A 1 114 ? 5.943 -7.197 -6.163 1.00 92.25 114 ILE A O 1
ATOM 974 N N . PHE A 1 115 ? 4.877 -5.416 -7.009 1.00 90.25 115 PHE A N 1
ATOM 975 C CA . PHE A 1 115 ? 4.450 -4.922 -5.699 1.00 90.25 115 PHE A CA 1
ATOM 976 C C . PHE A 1 115 ? 3.489 -5.895 -5.015 1.00 90.25 115 PHE A C 1
ATOM 978 O O . PHE A 1 115 ? 3.660 -6.167 -3.830 1.00 90.25 115 PHE A O 1
ATOM 985 N N . LEU A 1 116 ? 2.504 -6.421 -5.747 1.00 85.38 116 LEU A N 1
ATOM 986 C CA . LEU A 1 116 ? 1.526 -7.365 -5.213 1.00 85.38 116 LEU A CA 1
ATOM 987 C C . LEU A 1 116 ? 2.207 -8.633 -4.702 1.00 85.38 116 LEU A C 1
ATOM 989 O O . LEU A 1 116 ? 1.966 -9.031 -3.567 1.00 85.38 116 LEU A O 1
ATOM 993 N N . GLU A 1 117 ? 3.093 -9.231 -5.496 1.00 88.81 117 GLU A N 1
ATOM 994 C CA . GLU A 1 117 ? 3.842 -10.419 -5.082 1.00 88.81 117 GLU A CA 1
ATOM 995 C C . GLU A 1 117 ? 4.790 -10.120 -3.914 1.00 88.81 117 GLU A C 1
ATOM 997 O O . GLU A 1 117 ? 4.830 -10.871 -2.941 1.00 88.81 117 GLU A O 1
ATOM 1002 N N . TYR A 1 118 ? 5.512 -8.995 -3.964 1.00 90.31 118 TYR A N 1
ATOM 1003 C CA . TYR A 1 118 ? 6.432 -8.606 -2.897 1.00 90.31 118 TYR A CA 1
ATOM 1004 C C . TYR A 1 118 ? 5.707 -8.444 -1.560 1.00 90.31 118 TYR A C 1
ATOM 1006 O O . TYR A 1 118 ? 6.165 -8.988 -0.559 1.00 90.31 118 TYR A O 1
ATOM 1014 N N . PHE A 1 119 ? 4.585 -7.721 -1.528 1.00 84.12 119 PHE A N 1
ATOM 1015 C CA . PHE A 1 119 ? 3.815 -7.516 -0.298 1.00 84.12 119 PHE A CA 1
ATOM 1016 C C . PHE A 1 119 ? 3.036 -8.760 0.134 1.00 84.12 119 PHE A C 1
ATOM 1018 O O . PHE A 1 119 ? 2.732 -8.895 1.315 1.00 84.12 119 PHE A O 1
ATOM 1025 N N . TYR A 1 120 ? 2.746 -9.679 -0.788 1.00 83.06 120 TYR A N 1
ATOM 1026 C CA . TYR A 1 120 ? 2.203 -10.989 -0.446 1.00 83.06 120 TYR A CA 1
ATOM 1027 C C . TYR A 1 120 ? 3.240 -11.860 0.281 1.00 83.06 120 TYR A C 1
ATOM 1029 O O . TYR A 1 120 ? 2.918 -12.473 1.295 1.00 83.06 120 TYR A O 1
ATOM 1037 N N . GLU A 1 121 ? 4.492 -11.881 -0.190 1.00 87.06 121 GLU A N 1
ATOM 1038 C CA . GLU A 1 121 ? 5.584 -12.631 0.454 1.00 87.06 121 GLU A CA 1
ATOM 1039 C C . GLU A 1 121 ? 6.172 -11.925 1.684 1.00 87.06 121 GLU A C 1
ATOM 1041 O O . GLU A 1 121 ? 6.773 -12.566 2.545 1.00 87.06 121 GLU A O 1
ATOM 1046 N N . ASN A 1 122 ? 6.013 -10.606 1.771 1.00 86.25 122 ASN A N 1
ATOM 1047 C CA . ASN A 1 122 ? 6.525 -9.772 2.855 1.00 86.25 122 ASN A CA 1
ATOM 1048 C C . ASN A 1 122 ? 5.360 -8.977 3.457 1.00 86.25 122 ASN A C 1
ATOM 1050 O O . ASN A 1 122 ? 5.297 -7.753 3.271 1.00 86.25 122 ASN A O 1
ATOM 1054 N N . PRO A 1 123 ? 4.413 -9.660 4.131 1.00 82.38 123 PRO A N 1
ATOM 1055 C CA . PRO A 1 123 ? 3.275 -8.994 4.732 1.00 82.38 123 PRO A CA 1
ATOM 1056 C C . PRO A 1 123 ? 3.762 -7.960 5.742 1.00 82.38 123 PRO A C 1
ATOM 1058 O O . PRO A 1 123 ? 4.756 -8.148 6.449 1.00 82.38 123 PRO A O 1
ATOM 1061 N N . ILE A 1 124 ? 3.055 -6.840 5.785 1.00 84.81 124 ILE A N 1
ATOM 1062 C CA . ILE A 1 124 ? 3.324 -5.788 6.756 1.00 84.81 124 ILE A CA 1
ATOM 1063 C C . ILE A 1 124 ? 2.996 -6.351 8.133 1.00 84.81 124 ILE A C 1
ATOM 1065 O O . ILE A 1 124 ? 1.878 -6.810 8.334 1.00 84.81 124 ILE A O 1
ATOM 1069 N N . ASP A 1 125 ? 3.957 -6.306 9.057 1.00 88.06 125 ASP A N 1
ATOM 1070 C CA . ASP A 1 125 ? 3.719 -6.681 10.449 1.00 88.06 125 ASP A CA 1
ATOM 1071 C C . ASP A 1 125 ? 2.767 -5.661 11.094 1.00 88.06 125 ASP A C 1
ATOM 1073 O O . ASP A 1 125 ? 3.171 -4.509 11.332 1.00 88.06 125 ASP A O 1
ATOM 1077 N N . PRO A 1 126 ? 1.524 -6.057 11.423 1.00 89.06 126 PRO A N 1
ATOM 1078 C CA . PRO A 1 126 ? 0.567 -5.174 12.070 1.00 89.06 126 PRO A CA 1
ATOM 1079 C C . PRO A 1 126 ? 1.081 -4.634 13.403 1.00 89.06 126 PRO A C 1
ATOM 1081 O O . PRO A 1 126 ? 0.681 -3.546 13.820 1.00 89.06 126 PRO A O 1
ATOM 1084 N N . SER A 1 127 ? 1.957 -5.376 14.086 1.00 91.19 127 SER A N 1
ATOM 1085 C CA . SER A 1 127 ? 2.498 -5.033 15.406 1.00 91.19 127 SER A CA 1
ATOM 1086 C C . SER A 1 127 ? 3.415 -3.814 15.354 1.00 91.19 127 SER A C 1
ATOM 1088 O O . SER A 1 127 ? 3.598 -3.136 16.365 1.00 91.19 127 SER A O 1
ATOM 1090 N N . SER A 1 128 ? 3.929 -3.461 14.170 1.00 89.75 128 SER A N 1
ATOM 1091 C CA . SER A 1 128 ? 4.726 -2.248 13.968 1.00 89.75 128 SER A CA 1
ATOM 1092 C C . SER A 1 128 ? 3.993 -0.975 14.409 1.00 89.75 128 SER A C 1
ATOM 1094 O O . SER A 1 128 ? 4.633 -0.025 14.871 1.00 89.75 128 SER A O 1
ATOM 1096 N N . ARG A 1 129 ? 2.652 -0.971 14.379 1.00 92.94 129 ARG A N 1
ATOM 1097 C CA . ARG A 1 129 ? 1.825 0.139 14.874 1.00 92.94 129 ARG A CA 1
ATOM 1098 C C . ARG A 1 129 ? 2.038 0.435 16.359 1.00 92.94 129 ARG A C 1
ATOM 1100 O O . ARG A 1 129 ? 1.948 1.594 16.748 1.00 92.94 129 ARG A O 1
ATOM 1107 N N . LEU A 1 130 ? 2.374 -0.580 17.161 1.00 93.31 130 LEU A N 1
ATOM 1108 C CA . LEU A 1 130 ? 2.559 -0.465 18.611 1.00 93.31 130 LEU A CA 1
ATOM 1109 C C . LEU A 1 130 ? 3.812 0.340 18.981 1.00 93.31 130 LEU A C 1
ATOM 1111 O O . LEU A 1 130 ? 3.953 0.775 20.119 1.00 93.31 130 LEU A O 1
ATOM 1115 N N . THR A 1 131 ? 4.711 0.573 18.019 1.00 91.94 131 THR A N 1
ATOM 1116 C CA . THR A 1 131 ? 5.867 1.469 18.189 1.00 91.94 131 THR A CA 1
ATOM 1117 C C . THR A 1 131 ? 5.487 2.950 18.155 1.00 91.94 131 THR A C 1
ATOM 1119 O O . THR A 1 131 ? 6.295 3.800 18.525 1.00 91.94 131 THR A O 1
ATOM 1122 N N . GLN A 1 132 ? 4.279 3.270 17.685 1.00 91.00 132 GLN A N 1
ATOM 1123 C CA . GLN A 1 132 ? 3.775 4.635 17.589 1.00 91.00 132 GLN A CA 1
ATOM 1124 C C . GLN A 1 132 ? 2.958 5.000 18.830 1.00 91.00 132 GLN A C 1
ATOM 1126 O O . GLN A 1 132 ? 2.506 4.138 19.578 1.00 91.00 132 GLN A O 1
ATOM 1131 N N . LYS A 1 133 ? 2.752 6.296 19.066 1.00 92.94 133 LYS A N 1
ATOM 1132 C CA . LYS A 1 133 ? 1.891 6.760 20.160 1.00 92.94 133 LYS A CA 1
ATOM 1133 C C . LYS A 1 133 ? 0.416 6.638 19.738 1.00 92.94 133 LYS A C 1
ATOM 1135 O O . LYS A 1 133 ? 0.065 7.222 18.715 1.00 92.94 133 LYS A O 1
ATOM 1140 N N . PRO A 1 134 ? -0.456 5.943 20.492 1.00 93.81 134 PRO A N 1
ATOM 1141 C CA . PRO A 1 134 ? -1.875 5.883 20.154 1.00 93.81 134 PRO A CA 1
ATOM 1142 C C . PRO A 1 134 ? -2.568 7.224 20.407 1.00 93.81 134 PRO A C 1
ATOM 1144 O O . PRO A 1 134 ? -2.154 8.008 21.267 1.00 93.81 134 PRO A O 1
ATOM 1147 N N . LEU A 1 135 ? -3.679 7.450 19.709 1.00 92.38 135 LEU A N 1
ATOM 1148 C CA . LEU A 1 135 ? -4.693 8.398 20.153 1.00 92.38 135 LEU A CA 1
ATOM 1149 C C . LEU A 1 135 ? -5.483 7.751 21.300 1.00 92.38 135 LEU A C 1
ATOM 1151 O O . LEU A 1 135 ? -5.981 6.635 21.174 1.00 92.38 135 LEU A O 1
ATOM 1155 N N . GLU A 1 136 ? -5.583 8.446 22.427 1.00 92.31 136 GLU A N 1
ATOM 1156 C CA . GLU A 1 136 ? -6.289 7.960 23.611 1.00 92.31 136 GLU A CA 1
ATOM 1157 C C . GLU A 1 136 ? -7.672 8.607 23.690 1.00 92.31 136 GLU A C 1
ATOM 1159 O O . GLU A 1 136 ? -7.784 9.833 23.682 1.00 92.31 136 GLU A O 1
ATOM 1164 N N . ILE A 1 137 ? -8.724 7.792 23.780 1.00 87.31 137 ILE A N 1
ATOM 1165 C CA . ILE A 1 137 ? -10.110 8.266 23.877 1.00 87.31 137 ILE A CA 1
ATOM 1166 C C . ILE A 1 137 ? -10.732 7.709 25.150 1.00 87.31 137 ILE A C 1
ATOM 1168 O O . ILE A 1 137 ? -10.705 6.503 25.385 1.00 87.31 137 ILE A O 1
ATOM 1172 N N . ILE A 1 138 ? -11.315 8.581 25.969 1.00 85.00 138 ILE A N 1
ATOM 1173 C CA . ILE A 1 138 ? -12.053 8.180 27.168 1.00 85.00 138 ILE A CA 1
ATOM 1174 C C . ILE A 1 138 ? -13.532 8.109 26.799 1.00 85.00 138 ILE A C 1
ATOM 1176 O O . ILE A 1 138 ? -14.147 9.129 26.503 1.00 85.00 138 ILE A O 1
ATOM 1180 N N . ALA A 1 139 ? -14.089 6.901 26.803 1.00 77.56 139 ALA A N 1
ATOM 1181 C CA . ALA A 1 139 ? -15.525 6.688 26.709 1.00 77.56 139 ALA A CA 1
ATOM 1182 C C . ALA A 1 139 ? -16.119 6.689 28.121 1.00 77.56 139 ALA A C 1
ATOM 1184 O O . ALA A 1 139 ? -15.654 5.950 28.991 1.00 77.56 139 ALA A O 1
ATOM 1185 N N . GLU A 1 140 ? -17.136 7.514 28.345 1.00 78.88 140 GLU A N 1
ATOM 1186 C CA . GLU A 1 140 ? -17.901 7.526 29.589 1.00 78.88 140 GLU A CA 1
ATOM 1187 C C . GLU A 1 140 ? -19.214 6.783 29.361 1.00 78.88 140 GLU A C 1
ATOM 1189 O O . GLU A 1 140 ? -20.053 7.217 28.578 1.00 78.88 140 GLU A O 1
ATOM 1194 N N . ASN A 1 141 ? -19.379 5.648 30.036 1.00 70.75 141 ASN A N 1
ATOM 1195 C CA . ASN A 1 141 ? -20.609 4.867 30.003 1.00 70.75 141 ASN A CA 1
ATOM 1196 C C . ASN A 1 141 ? -21.251 4.895 31.387 1.00 70.75 141 ASN A C 1
ATOM 1198 O O . ASN A 1 141 ? -20.556 4.759 32.393 1.00 70.75 141 ASN A O 1
ATOM 1202 N N . GLN A 1 142 ? -22.572 5.027 31.452 1.00 73.38 142 GLN A N 1
ATOM 1203 C CA . GLN A 1 142 ? -23.293 4.817 32.704 1.00 73.38 142 GLN A CA 1
ATOM 1204 C C . GLN A 1 142 ? -23.477 3.318 32.931 1.00 73.38 142 GLN A C 1
ATOM 1206 O O . GLN A 1 142 ? -23.943 2.593 32.050 1.00 73.38 142 GLN A O 1
ATOM 1211 N N . SER A 1 143 ? -23.086 2.842 34.109 1.00 73.62 143 SER A N 1
ATOM 1212 C CA . SER A 1 143 ? -23.399 1.487 34.538 1.00 73.62 143 SER A CA 1
ATOM 1213 C C . SER A 1 143 ? -24.912 1.340 34.775 1.00 73.62 143 SER A C 1
ATOM 1215 O O . SER A 1 143 ? -25.607 2.333 35.013 1.00 73.62 143 SER A O 1
ATOM 1217 N N . PRO A 1 144 ? -25.436 0.102 34.828 1.00 70.62 144 PRO A N 1
ATOM 1218 C CA . PRO A 1 144 ? -26.807 -0.148 35.276 1.00 70.62 144 PRO A CA 1
ATOM 1219 C C . PRO A 1 144 ? -27.102 0.365 36.698 1.00 70.62 144 PRO A C 1
ATOM 1221 O O . PRO A 1 144 ? -28.262 0.527 37.059 1.00 70.62 144 PRO A O 1
ATOM 1224 N N . THR A 1 145 ? -26.064 0.611 37.507 1.00 80.94 145 THR A N 1
ATOM 1225 C CA . THR A 1 145 ? -26.160 1.150 38.873 1.00 80.94 145 THR A CA 1
ATOM 1226 C C . THR A 1 145 ? -26.070 2.680 38.931 1.00 80.94 145 THR A C 1
ATOM 1228 O O . THR A 1 145 ? -26.155 3.244 40.018 1.00 80.94 145 THR A O 1
ATOM 1231 N N . GLY A 1 146 ? -25.925 3.363 37.787 1.00 79.31 146 GLY A N 1
ATOM 1232 C CA . GLY A 1 146 ? -25.809 4.824 37.699 1.00 79.31 146 GLY A CA 1
ATOM 1233 C C . GLY A 1 146 ? -24.395 5.371 37.926 1.00 79.31 146 GLY A C 1
ATOM 1234 O O . GLY A 1 146 ? -24.204 6.585 37.937 1.00 79.31 146 GLY A O 1
ATOM 1235 N N . GLU A 1 147 ? -23.393 4.504 38.084 1.00 81.19 147 GLU A N 1
ATOM 1236 C CA . GLU A 1 147 ? -21.990 4.905 38.205 1.00 81.19 147 GLU A CA 1
ATOM 1237 C C . GLU A 1 147 ? -21.388 5.200 36.826 1.00 81.19 147 GLU A C 1
ATOM 1239 O O . GLU A 1 147 ? -21.554 4.430 35.877 1.00 81.19 147 GLU A O 1
ATOM 1244 N N . THR A 1 148 ? -20.643 6.299 36.704 1.00 78.19 148 THR A N 1
ATOM 1245 C CA . THR A 1 148 ? -19.905 6.608 35.474 1.00 78.19 148 THR A CA 1
ATOM 1246 C C . THR A 1 148 ? -18.657 5.737 35.377 1.00 78.19 148 THR A C 1
ATOM 1248 O O . THR A 1 148 ? -17.683 5.931 36.106 1.00 78.19 148 THR A O 1
ATOM 1251 N N . ILE A 1 149 ? -18.649 4.815 34.419 1.00 77.31 149 ILE A N 1
ATOM 1252 C CA . ILE A 1 149 ? -17.484 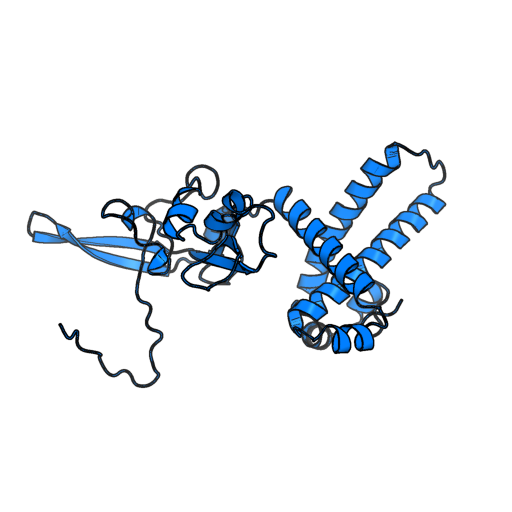4.013 34.058 1.00 77.31 149 ILE A CA 1
ATOM 1253 C C . ILE A 1 149 ? -16.716 4.755 32.967 1.00 77.31 149 ILE A C 1
ATOM 1255 O O . ILE A 1 149 ? -17.196 4.908 31.842 1.00 77.31 149 ILE A O 1
ATOM 1259 N N . LYS A 1 150 ? -15.492 5.185 33.287 1.00 81.62 150 LYS A N 1
ATOM 1260 C CA . LYS A 1 150 ? -14.560 5.748 32.305 1.00 81.62 150 LYS A CA 1
ATOM 1261 C C . LYS A 1 150 ? -13.693 4.635 31.737 1.00 81.62 150 LYS A C 1
ATOM 1263 O O . LYS A 1 150 ? -12.858 4.075 32.445 1.00 81.62 150 LYS A O 1
ATOM 1268 N N . LYS A 1 151 ? -13.866 4.326 30.456 1.00 82.62 151 LYS A N 1
ATOM 1269 C CA . LYS A 1 151 ? -13.023 3.370 29.738 1.00 82.62 151 LYS A CA 1
ATOM 1270 C C . LYS A 1 151 ? -12.067 4.117 28.818 1.00 82.62 151 LYS A C 1
ATOM 1272 O O . LYS A 1 151 ? -12.497 4.836 27.920 1.00 82.62 151 LYS A O 1
ATOM 1277 N N . LYS A 1 152 ? -10.767 3.923 29.027 1.00 88.50 152 LYS A N 1
ATOM 1278 C CA . LYS A 1 152 ? -9.725 4.420 28.126 1.00 88.50 152 LYS A CA 1
ATOM 1279 C C . LYS A 1 152 ? -9.560 3.442 26.963 1.00 88.50 152 LYS A C 1
ATOM 1281 O O . LYS A 1 152 ? -9.249 2.279 27.194 1.00 88.50 152 LYS A O 1
ATOM 1286 N N . ASN A 1 153 ? -9.749 3.922 25.741 1.00 89.56 153 ASN A N 1
ATOM 1287 C CA . ASN A 1 153 ? -9.517 3.184 24.504 1.00 89.56 153 ASN A CA 1
ATOM 1288 C C . ASN A 1 153 ? -8.270 3.724 23.797 1.00 89.56 153 ASN A C 1
ATOM 1290 O O . ASN A 1 153 ? -7.989 4.927 23.844 1.00 89.56 153 ASN A O 1
ATOM 1294 N N . LEU A 1 154 ? -7.536 2.829 23.141 1.00 93.19 154 LEU A N 1
ATOM 1295 C CA . LEU A 1 154 ? -6.328 3.133 22.383 1.00 93.19 154 LEU A CA 1
ATOM 1296 C C . LEU A 1 154 ? -6.625 3.011 20.892 1.00 93.19 154 LEU A C 1
ATOM 1298 O O . LEU A 1 154 ? -7.107 1.980 20.436 1.00 93.19 154 LEU A O 1
ATOM 1302 N N . ILE A 1 155 ? -6.315 4.050 20.128 1.00 93.88 155 ILE A N 1
ATOM 1303 C CA . ILE A 1 155 ? -6.489 4.067 18.680 1.00 93.88 155 ILE A CA 1
ATOM 1304 C C . ILE A 1 155 ? -5.117 4.184 18.032 1.00 93.88 155 ILE A C 1
ATOM 1306 O O . ILE A 1 155 ? -4.497 5.249 18.041 1.00 93.88 155 ILE A O 1
ATOM 1310 N N . TYR A 1 156 ? -4.652 3.097 17.426 1.00 94.88 156 TYR A N 1
ATOM 1311 C CA . TYR A 1 156 ? -3.444 3.116 16.601 1.00 94.88 156 TYR A CA 1
ATOM 1312 C C . TYR A 1 156 ? -3.755 3.289 15.123 1.00 94.88 156 TYR A C 1
ATOM 1314 O O . TYR A 1 156 ? -2.853 3.587 14.339 1.00 94.88 156 TYR A O 1
ATOM 1322 N N . SER A 1 157 ? -4.989 3.012 14.699 1.00 94.88 157 SER A N 1
ATOM 1323 C CA . SER A 1 157 ? -5.269 2.792 13.287 1.00 94.88 157 SER A CA 1
ATOM 1324 C C . SER A 1 157 ? -6.657 3.207 12.834 1.00 94.88 157 SER A C 1
ATOM 1326 O O . SER A 1 157 ? -7.612 3.235 13.609 1.00 94.88 157 SER A O 1
ATOM 1328 N N . VAL A 1 158 ? -6.722 3.516 11.543 1.00 93.94 158 VAL A N 1
ATOM 1329 C CA . VAL A 1 158 ? -7.931 3.842 10.792 1.00 93.94 158 VAL A CA 1
ATOM 1330 C C . VAL A 1 158 ? -8.110 2.796 9.699 1.00 93.94 158 VAL A C 1
ATOM 1332 O O . VAL A 1 158 ? -7.127 2.378 9.084 1.00 93.94 158 VAL A O 1
ATOM 1335 N N . ILE A 1 159 ? -9.346 2.376 9.458 1.00 92.88 159 ILE A N 1
ATOM 1336 C CA . ILE A 1 159 ? -9.716 1.429 8.412 1.00 92.88 159 ILE A CA 1
ATOM 1337 C C . ILE A 1 159 ? -10.517 2.128 7.321 1.00 92.88 159 ILE A C 1
ATOM 1339 O O . ILE A 1 159 ? -11.426 2.904 7.604 1.00 92.88 159 ILE A O 1
ATOM 1343 N N . ASP A 1 160 ? -10.172 1.847 6.070 1.00 92.88 160 ASP A N 1
ATOM 1344 C CA . ASP A 1 160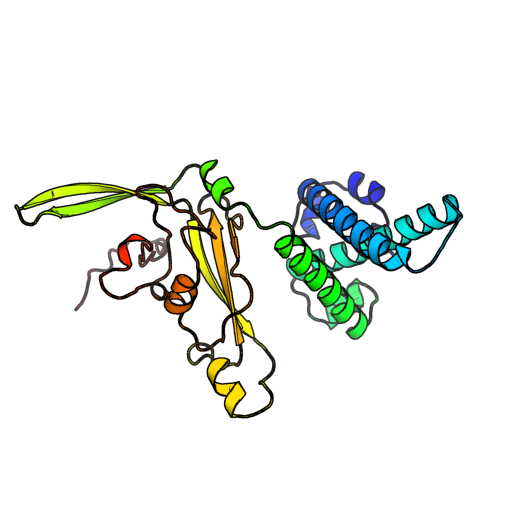 ? -10.909 2.331 4.908 1.00 92.88 160 ASP A CA 1
ATOM 1345 C C . ASP A 1 160 ? -10.978 1.256 3.822 1.00 92.88 160 ASP A C 1
ATOM 1347 O O . ASP A 1 160 ? -10.095 0.399 3.710 1.00 92.88 160 ASP A O 1
ATOM 1351 N N . THR A 1 161 ? -12.047 1.305 3.028 1.00 92.50 161 THR A N 1
ATOM 1352 C CA . THR A 1 161 ? -12.240 0.421 1.884 1.00 92.50 161 THR A CA 1
ATOM 1353 C C . THR A 1 161 ? -12.332 1.251 0.615 1.00 92.50 161 THR A C 1
ATOM 1355 O O . THR A 1 161 ? -13.314 1.941 0.349 1.00 92.50 161 THR A O 1
ATOM 1358 N N . THR A 1 162 ? -11.316 1.124 -0.232 1.00 91.00 162 THR A N 1
ATOM 1359 C CA . THR A 1 162 ? -11.272 1.804 -1.525 1.00 91.00 162 THR A CA 1
ATOM 1360 C C . THR A 1 162 ? -11.866 0.918 -2.616 1.00 91.00 162 THR A C 1
ATOM 1362 O O . THR A 1 162 ? -11.526 -0.261 -2.736 1.00 91.00 162 THR A O 1
ATOM 1365 N N . ILE A 1 163 ? -12.725 1.498 -3.458 1.00 91.88 163 ILE A N 1
ATOM 1366 C CA . ILE A 1 163 ? -13.282 0.837 -4.642 1.00 91.88 163 ILE A CA 1
ATOM 1367 C C . ILE A 1 163 ? -12.509 1.216 -5.913 1.00 91.88 163 ILE A C 1
ATOM 1369 O O . ILE A 1 163 ? -12.305 2.388 -6.228 1.00 91.88 163 ILE A O 1
ATOM 1373 N N . PHE A 1 164 ? -12.134 0.207 -6.692 1.00 90.31 164 PHE A N 1
ATOM 1374 C CA . PHE A 1 164 ? -11.462 0.338 -7.979 1.00 90.31 164 PHE A CA 1
ATOM 1375 C C . PHE A 1 164 ? -12.400 -0.086 -9.098 1.00 90.31 164 PHE A C 1
ATOM 1377 O O . PHE A 1 164 ? -12.937 -1.193 -9.083 1.00 90.31 164 PHE A O 1
ATOM 1384 N N . LYS A 1 165 ? -12.582 0.782 -10.095 1.00 89.38 165 LYS A N 1
ATOM 1385 C CA . LYS A 1 165 ? -13.396 0.474 -11.273 1.00 89.38 165 LYS A CA 1
ATOM 1386 C C . LYS A 1 165 ? -12.756 -0.650 -12.090 1.00 89.38 165 LYS A C 1
ATOM 1388 O O . LYS A 1 165 ? -11.581 -0.569 -12.445 1.00 89.38 165 LYS A O 1
ATOM 1393 N N . ILE A 1 166 ? -13.554 -1.648 -12.451 1.00 87.69 166 ILE A N 1
ATOM 1394 C CA . ILE A 1 166 ? -13.186 -2.731 -13.366 1.00 87.69 166 ILE A CA 1
ATOM 1395 C C . ILE A 1 166 ? -14.041 -2.675 -14.634 1.00 87.69 166 ILE A C 1
ATOM 1397 O O . ILE A 1 166 ? -15.063 -1.986 -14.703 1.00 87.69 166 ILE A O 1
ATOM 1401 N N . SER A 1 167 ? -13.613 -3.407 -15.662 1.00 87.25 167 SER A N 1
ATOM 1402 C CA . SER A 1 167 ? -14.483 -3.662 -16.811 1.00 87.25 167 SER A CA 1
ATOM 1403 C C . SER A 1 167 ? -15.685 -4.489 -16.368 1.00 87.25 167 SER A C 1
ATOM 1405 O O . SER A 1 167 ? -15.577 -5.301 -15.449 1.00 87.25 167 SER A O 1
ATOM 1407 N N . LYS A 1 168 ? -16.828 -4.290 -17.030 1.00 87.81 168 LYS A N 1
ATOM 1408 C CA . LYS A 1 168 ? -18.032 -5.085 -16.782 1.00 87.81 168 LYS A CA 1
ATOM 1409 C C . LYS A 1 168 ? -17.690 -6.583 -16.905 1.00 87.81 168 LYS A C 1
ATOM 1411 O O . LYS A 1 168 ? -17.183 -6.977 -17.959 1.00 87.81 168 LYS A O 1
ATOM 1416 N N . PRO A 1 169 ? -17.940 -7.402 -15.865 1.00 85.50 169 PRO A N 1
ATOM 1417 C CA . PRO A 1 169 ? -17.704 -8.838 -15.931 1.00 85.50 169 PRO A CA 1
ATOM 1418 C C . PRO A 1 169 ? -18.504 -9.493 -17.061 1.00 85.50 169 PRO A C 1
ATOM 1420 O O . PRO A 1 169 ? -19.620 -9.077 -17.379 1.00 85.50 169 PRO A O 1
ATOM 1423 N N . VAL A 1 170 ? -17.936 -10.533 -17.671 1.00 83.62 170 VAL A N 1
ATOM 1424 C CA . VAL A 1 170 ? -18.614 -11.289 -18.729 1.00 83.62 170 VAL A CA 1
ATOM 1425 C C . VAL A 1 170 ? -19.634 -12.240 -18.093 1.00 83.62 170 VAL A C 1
ATOM 1427 O O . VAL A 1 170 ? -19.287 -13.075 -17.256 1.00 83.62 170 VAL A O 1
ATOM 1430 N N . GLY A 1 171 ? -20.897 -12.113 -18.511 1.00 76.00 171 GLY A N 1
ATOM 1431 C CA . GLY A 1 171 ? -22.026 -12.916 -18.033 1.00 76.00 171 GLY A CA 1
ATOM 1432 C C . GLY A 1 171 ? -22.849 -12.217 -16.945 1.00 76.00 171 GLY A C 1
ATOM 1433 O O . GLY A 1 171 ? -22.332 -11.864 -15.891 1.00 76.00 171 GLY A O 1
ATOM 1434 N N . HIS A 1 172 ? -24.160 -12.071 -17.178 1.00 66.75 172 HIS A N 1
ATOM 1435 C CA . HIS A 1 172 ? -25.085 -11.329 -16.303 1.00 66.75 172 HIS A CA 1
ATOM 1436 C C . HIS A 1 172 ? -25.062 -11.767 -14.828 1.00 66.75 172 HIS A C 1
ATOM 1438 O O . HIS A 1 172 ? -25.150 -10.929 -13.936 1.00 66.75 172 HIS A O 1
ATOM 1444 N N . LYS A 1 173 ? -24.905 -13.067 -14.542 1.00 70.31 173 LYS A N 1
ATOM 1445 C CA . LYS A 1 173 ? -24.850 -13.573 -13.157 1.00 70.31 173 LYS A CA 1
ATOM 1446 C C . LYS A 1 173 ? -23.570 -13.170 -12.416 1.00 70.31 173 LYS A C 1
ATOM 1448 O O . LYS A 1 173 ? -23.594 -13.035 -11.199 1.00 70.31 173 LYS A O 1
ATOM 1453 N N . ASN A 1 174 ? -22.485 -12.931 -13.149 1.00 77.38 174 ASN A N 1
ATOM 1454 C CA . ASN A 1 174 ? -21.210 -12.481 -12.594 1.00 77.38 174 ASN A CA 1
ATOM 1455 C C . ASN A 1 174 ? -21.142 -10.955 -12.481 1.00 77.38 174 ASN A C 1
ATOM 1457 O O . ASN A 1 174 ? -20.154 -10.432 -11.988 1.00 77.38 174 ASN A O 1
ATOM 1461 N N . GLU A 1 175 ? -22.152 -10.231 -12.966 1.00 87.50 175 GLU A N 1
ATOM 1462 C CA . GLU A 1 175 ? -22.165 -8.770 -12.996 1.00 87.50 175 GLU A CA 1
ATOM 1463 C C . GLU A 1 175 ? -22.570 -8.182 -11.639 1.00 87.50 175 GLU A C 1
ATOM 1465 O O . GLU A 1 175 ? -21.866 -7.338 -11.084 1.00 87.50 175 GLU A O 1
ATOM 1470 N N . SER A 1 176 ? -23.687 -8.675 -11.092 1.00 88.69 176 SER A N 1
ATOM 1471 C CA . SER A 1 176 ? -24.341 -8.108 -9.907 1.00 88.69 176 SER A CA 1
ATOM 1472 C C . SER A 1 176 ? -23.431 -7.965 -8.681 1.00 88.69 176 SER A C 1
ATOM 1474 O O . SER A 1 176 ? -23.461 -6.887 -8.093 1.00 88.69 176 SER A O 1
ATOM 1476 N N . PRO A 1 177 ? -22.582 -8.948 -8.306 1.00 92.75 177 PRO A N 1
ATOM 1477 C CA . PRO A 1 177 ? -21.712 -8.796 -7.135 1.00 92.75 177 PRO A CA 1
ATOM 1478 C C . PRO A 1 177 ? -20.697 -7.652 -7.278 1.00 92.75 177 PRO A C 1
ATOM 1480 O O . PRO A 1 177 ? -20.237 -7.072 -6.299 1.00 92.75 177 PRO A O 1
ATOM 1483 N N . TYR A 1 178 ? -20.315 -7.311 -8.507 1.00 93.38 178 TYR A N 1
ATOM 1484 C CA . TYR A 1 178 ? -19.310 -6.281 -8.747 1.00 93.38 178 TYR A CA 1
ATOM 1485 C C . TYR A 1 178 ? -19.929 -4.906 -8.979 1.00 93.38 178 TYR A C 1
ATOM 1487 O O . TYR A 1 178 ? -19.203 -3.916 -8.937 1.00 93.38 178 TYR A O 1
ATOM 1495 N N . TYR A 1 179 ? -21.237 -4.802 -9.217 1.00 94.88 179 TYR A N 1
ATOM 1496 C CA . TYR A 1 179 ? -21.888 -3.511 -9.404 1.00 94.88 179 TYR A CA 1
ATOM 1497 C C . TYR A 1 179 ? -22.090 -2.802 -8.062 1.00 94.88 179 TYR A C 1
ATOM 1499 O O . TYR A 1 179 ? -22.753 -3.312 -7.166 1.00 94.88 179 TYR A O 1
ATOM 1507 N N . SER A 1 180 ? -21.514 -1.608 -7.918 1.00 94.12 180 SER A N 1
ATOM 1508 C CA . SER A 1 180 ? -21.693 -0.793 -6.720 1.00 94.12 180 SER A CA 1
ATOM 1509 C C . SER A 1 180 ? -22.853 0.181 -6.890 1.00 94.12 180 SER A C 1
ATOM 1511 O O . SER A 1 180 ? -22.760 1.121 -7.683 1.00 94.12 180 SER A O 1
ATOM 1513 N N . ASP A 1 181 ? -23.909 0.029 -6.090 1.00 91.44 181 ASP A N 1
ATOM 1514 C CA . ASP A 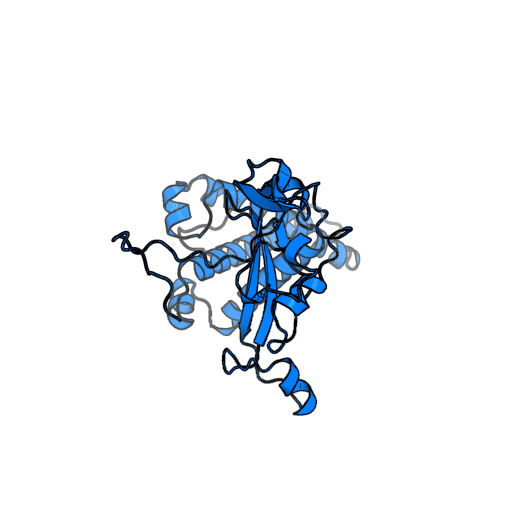1 181 ? -25.055 0.943 -6.129 1.00 91.44 181 ASP A CA 1
ATOM 1515 C C . ASP A 1 181 ? -24.706 2.369 -5.699 1.00 91.44 181 ASP A C 1
ATOM 1517 O O . ASP A 1 181 ? -25.277 3.319 -6.237 1.00 91.44 181 ASP A O 1
ATOM 1521 N N . LYS A 1 182 ? -23.744 2.533 -4.783 1.00 89.44 182 LYS A N 1
ATOM 1522 C CA . LYS A 1 182 ? -23.244 3.843 -4.335 1.00 89.44 182 LYS A CA 1
ATOM 1523 C C . LYS A 1 182 ? -22.507 4.578 -5.456 1.00 89.44 182 LYS A C 1
ATOM 1525 O O . LYS A 1 182 ? -22.704 5.773 -5.641 1.00 89.44 182 LYS A O 1
ATOM 1530 N N . HIS A 1 183 ? -21.669 3.868 -6.213 1.00 91.56 183 HIS A N 1
ATOM 1531 C CA . HIS A 1 183 ? -20.763 4.479 -7.194 1.00 91.56 183 HIS A CA 1
ATOM 1532 C C . HIS A 1 183 ? -21.223 4.353 -8.656 1.00 91.56 183 HIS A C 1
ATOM 1534 O O . HIS A 1 183 ? -20.634 4.975 -9.539 1.00 91.56 183 HIS A O 1
ATOM 1540 N N . LYS A 1 184 ? -22.272 3.566 -8.922 1.00 94.62 184 LYS A N 1
ATOM 1541 C CA . LYS A 1 184 ? -22.872 3.332 -10.247 1.00 94.62 184 LYS A CA 1
ATOM 1542 C C . LYS A 1 184 ? -21.900 2.770 -11.295 1.00 94.62 184 LYS A C 1
ATOM 1544 O O . LYS A 1 184 ? -22.029 3.042 -12.489 1.00 94.62 184 LYS A O 1
ATOM 1549 N N . PHE A 1 185 ? -20.937 1.949 -10.870 1.00 94.56 185 PHE A N 1
ATOM 1550 C CA . PHE A 1 185 ? -20.039 1.213 -11.765 1.00 94.56 185 PHE A CA 1
ATOM 1551 C C . PHE A 1 185 ? -19.646 -0.160 -11.204 1.00 94.56 185 PHE A C 1
ATOM 1553 O O . PHE A 1 185 ? -19.774 -0.417 -10.008 1.00 94.56 185 PHE A O 1
ATOM 1560 N N . HIS A 1 186 ? -19.120 -1.028 -12.076 1.00 94.06 186 HIS A N 1
ATOM 1561 C CA . HIS A 1 186 ? -18.511 -2.300 -11.681 1.00 94.06 186 HIS A CA 1
ATOM 1562 C C . HIS A 1 186 ? -17.147 -2.069 -11.055 1.00 94.06 186 HIS A C 1
ATOM 1564 O O . HIS A 1 186 ? -16.278 -1.458 -11.683 1.00 94.06 186 HIS A O 1
ATOM 1570 N N . GLY A 1 187 ? -16.948 -2.555 -9.840 1.00 93.25 187 GLY A N 1
ATOM 1571 C CA . GLY A 1 187 ? -15.710 -2.378 -9.113 1.00 93.25 187 GLY A CA 1
ATOM 1572 C C . GLY A 1 187 ? -15.345 -3.570 -8.251 1.00 93.25 187 GLY A C 1
ATOM 1573 O O . GLY A 1 187 ? -16.151 -4.461 -7.988 1.00 93.25 187 GLY A O 1
ATOM 1574 N N . VAL A 1 188 ? -14.099 -3.545 -7.806 1.00 93.88 188 VAL A N 1
ATOM 1575 C CA . VAL A 1 188 ? -13.595 -4.378 -6.720 1.00 93.88 188 VAL A CA 1
ATOM 1576 C C . VAL A 1 188 ? -13.160 -3.480 -5.578 1.00 93.88 188 VAL A C 1
ATOM 1578 O O . VAL A 1 188 ? -12.702 -2.362 -5.801 1.00 93.88 188 VAL A O 1
ATOM 1581 N N . LYS A 1 189 ? -13.314 -3.961 -4.356 1.00 93.25 189 LYS A N 1
ATOM 1582 C CA . LYS A 1 189 ? -12.945 -3.261 -3.136 1.00 93.25 189 LYS A CA 1
ATOM 1583 C C . LYS A 1 189 ? -11.678 -3.861 -2.545 1.00 93.25 189 LYS A C 1
ATOM 1585 O O . LYS A 1 189 ? -11.479 -5.073 -2.599 1.00 93.25 189 LYS A O 1
ATOM 1590 N N . ILE A 1 190 ? -10.836 -3.006 -1.985 1.00 91.50 190 ILE A N 1
ATOM 1591 C CA . ILE A 1 190 ? -9.665 -3.392 -1.198 1.00 91.50 190 ILE A CA 1
ATOM 1592 C C . ILE A 1 190 ? -9.751 -2.639 0.116 1.00 91.50 190 ILE A C 1
ATOM 1594 O O . ILE A 1 190 ? -9.970 -1.427 0.118 1.00 91.50 190 ILE A O 1
ATOM 1598 N N . GLN A 1 191 ? -9.572 -3.363 1.212 1.00 92.06 191 GLN A N 1
ATOM 1599 C CA . GLN A 1 191 ? -9.555 -2.783 2.540 1.00 92.06 191 GLN A CA 1
ATOM 1600 C C . GLN A 1 191 ? -8.122 -2.568 2.999 1.00 92.06 191 GLN A C 1
ATOM 1602 O O . GLN A 1 191 ? -7.258 -3.433 2.837 1.00 92.06 191 GLN A O 1
ATOM 1607 N N . THR A 1 192 ? -7.886 -1.417 3.608 1.00 92.62 192 THR A N 1
ATOM 1608 C CA . THR A 1 192 ? -6.597 -1.045 4.175 1.00 92.62 192 THR A CA 1
ATOM 1609 C C . THR A 1 192 ? -6.779 -0.551 5.596 1.00 92.62 192 THR A C 1
ATOM 1611 O O . THR A 1 192 ? -7.723 0.180 5.885 1.00 92.62 192 THR A O 1
ATOM 1614 N N . ILE A 1 193 ? -5.847 -0.923 6.467 1.00 93.06 193 ILE A N 1
ATOM 1615 C CA . ILE A 1 193 ? -5.705 -0.349 7.801 1.00 93.06 193 ILE A CA 1
ATOM 1616 C C . ILE A 1 193 ? -4.404 0.439 7.818 1.00 93.06 193 ILE A C 1
ATOM 1618 O O . ILE A 1 193 ? -3.344 -0.108 7.505 1.00 93.06 193 ILE A O 1
ATOM 1622 N N . VAL A 1 194 ? -4.475 1.712 8.189 1.00 93.50 194 VAL A N 1
ATOM 1623 C CA . VAL A 1 194 ? -3.325 2.617 8.256 1.00 93.50 194 VAL A CA 1
ATOM 1624 C C . VAL A 1 194 ? -3.114 3.114 9.676 1.00 93.50 194 VAL A C 1
ATOM 1626 O O . VAL A 1 194 ? -4.062 3.247 10.447 1.00 93.50 194 VAL A O 1
ATOM 1629 N N . ASN A 1 195 ? -1.869 3.407 10.025 1.00 92.94 195 ASN A N 1
ATOM 1630 C CA . ASN A 1 195 ? -1.521 4.040 11.279 1.00 92.94 195 ASN A CA 1
ATOM 1631 C C . ASN A 1 195 ? -2.062 5.474 11.314 1.00 92.94 195 ASN A C 1
ATOM 1633 O O . ASN A 1 195 ? -1.878 6.239 10.368 1.00 92.94 195 ASN A O 1
ATOM 1637 N N . ILE A 1 196 ? -2.697 5.851 12.421 1.00 91.38 196 ILE A N 1
ATOM 1638 C CA . ILE A 1 196 ? -3.321 7.170 12.561 1.00 91.38 196 ILE A CA 1
ATOM 1639 C C . ILE A 1 196 ? -2.304 8.320 12.633 1.00 91.38 196 ILE A C 1
ATOM 1641 O O . ILE A 1 196 ? -2.615 9.441 12.246 1.00 91.38 196 ILE A O 1
ATOM 1645 N N . THR A 1 197 ? -1.091 8.061 13.129 1.00 87.94 197 THR A N 1
ATOM 1646 C CA . THR A 1 197 ? -0.093 9.109 13.397 1.00 87.94 197 THR A CA 1
ATOM 1647 C C . THR A 1 197 ? 0.751 9.467 12.183 1.00 87.94 197 THR A C 1
ATOM 1649 O O . THR A 1 197 ? 1.041 10.643 11.972 1.00 87.94 197 THR A O 1
ATOM 1652 N N . ASP A 1 198 ? 1.146 8.478 11.382 1.00 86.56 198 ASP A N 1
ATOM 1653 C CA . ASP A 1 198 ? 2.050 8.677 10.246 1.00 86.56 198 ASP A CA 1
ATOM 1654 C C . ASP A 1 198 ? 1.461 8.230 8.898 1.00 86.56 198 ASP A C 1
ATOM 1656 O O . ASP A 1 198 ? 2.112 8.379 7.862 1.00 86.56 198 ASP A O 1
ATOM 1660 N N . GLY A 1 199 ? 0.231 7.704 8.892 1.00 86.62 199 GLY A N 1
ATOM 1661 C CA . GLY A 1 199 ? -0.466 7.257 7.688 1.00 86.62 199 GLY A CA 1
ATOM 1662 C C . GLY A 1 199 ? 0.139 6.012 7.037 1.00 86.62 199 GLY A C 1
ATOM 1663 O O . GLY A 1 199 ? -0.252 5.669 5.919 1.00 86.62 199 GLY A O 1
ATOM 1664 N N . LYS A 1 200 ? 1.098 5.329 7.679 1.00 87.25 200 LYS A N 1
ATOM 1665 C CA . LYS A 1 200 ? 1.689 4.113 7.111 1.00 87.25 200 LYS A CA 1
ATOM 1666 C C . LYS A 1 200 ? 0.673 2.985 7.074 1.00 87.25 200 LYS A C 1
ATOM 1668 O O . LYS A 1 200 ? -0.094 2.785 8.009 1.00 87.25 200 LYS A O 1
ATOM 1673 N N . LEU A 1 201 ? 0.702 2.213 5.994 1.00 88.88 201 LEU A N 1
ATOM 1674 C CA . LEU A 1 201 ? -0.089 0.996 5.872 1.00 88.88 201 LEU A CA 1
ATOM 1675 C C . LEU A 1 201 ? 0.352 -0.003 6.950 1.00 88.88 201 LEU A C 1
ATOM 1677 O O . LEU A 1 201 ? 1.536 -0.311 7.029 1.00 88.88 201 LEU A O 1
ATOM 1681 N N . ASN A 1 202 ? -0.596 -0.492 7.751 1.00 90.69 202 ASN A N 1
ATOM 1682 C CA . ASN A 1 202 ? -0.395 -1.544 8.753 1.00 90.69 202 ASN A CA 1
ATOM 1683 C C . ASN A 1 202 ? -0.935 -2.894 8.269 1.00 90.69 202 ASN A C 1
ATOM 1685 O O . ASN A 1 202 ? -0.439 -3.933 8.686 1.00 90.69 202 ASN A O 1
ATOM 1689 N N . HIS A 1 203 ? -1.966 -2.886 7.422 1.00 90.06 203 HIS A N 1
ATOM 1690 C CA . HIS A 1 203 ? -2.559 -4.099 6.867 1.00 90.06 203 HIS A CA 1
ATOM 1691 C C . HIS A 1 203 ? -3.328 -3.797 5.578 1.00 90.06 203 HIS A C 1
ATOM 1693 O O . HIS A 1 203 ? -3.912 -2.724 5.420 1.00 90.06 203 HIS A O 1
ATOM 1699 N N . ILE A 1 204 ? -3.352 -4.771 4.673 1.00 88.31 204 ILE A N 1
ATOM 1700 C CA . ILE A 1 204 ? -4.165 -4.784 3.459 1.00 88.31 204 ILE A CA 1
ATOM 1701 C C . ILE A 1 204 ? -4.889 -6.124 3.389 1.00 88.31 204 ILE A C 1
ATOM 1703 O O . ILE A 1 204 ? -4.299 -7.162 3.683 1.00 88.31 204 ILE A O 1
ATOM 1707 N N . SER A 1 205 ? -6.163 -6.112 3.005 1.00 85.69 205 SER A N 1
ATOM 1708 C CA . SER A 1 205 ? -6.930 -7.344 2.858 1.00 85.69 205 SER A CA 1
ATOM 1709 C C . SER A 1 205 ? -6.270 -8.317 1.886 1.00 85.69 205 SER A C 1
ATOM 1711 O O . SER A 1 205 ? -5.805 -7.925 0.812 1.00 85.69 205 SER A O 1
ATOM 1713 N N . ARG A 1 206 ? -6.302 -9.611 2.219 1.00 79.44 206 ARG A N 1
ATOM 1714 C CA . ARG A 1 206 ? -5.884 -10.669 1.295 1.00 79.44 206 ARG A CA 1
ATOM 1715 C C . ARG A 1 206 ? -6.877 -10.765 0.136 1.00 79.44 206 ARG A C 1
ATOM 1717 O O . ARG A 1 206 ? -7.964 -11.317 0.270 1.00 79.44 206 ARG A O 1
ATOM 1724 N N . GLY A 1 207 ? -6.476 -10.233 -1.013 1.00 82.44 207 GLY A N 1
ATOM 1725 C CA . GLY A 1 207 ? -7.289 -10.226 -2.224 1.00 82.44 207 GLY A CA 1
ATOM 1726 C C . GLY A 1 207 ? -8.276 -9.060 -2.287 1.00 82.44 207 GLY A C 1
ATOM 1727 O O . GLY A 1 207 ? -8.120 -8.037 -1.621 1.00 82.44 207 GLY A O 1
ATOM 1728 N N . THR A 1 208 ? -9.274 -9.210 -3.155 1.00 89.75 208 THR A N 1
ATOM 1729 C CA . THR A 1 208 ? -10.250 -8.165 -3.476 1.00 89.75 208 THR A CA 1
ATOM 1730 C C . THR A 1 208 ? -11.670 -8.619 -3.176 1.00 89.75 208 THR A C 1
ATOM 1732 O O . THR A 1 208 ? -12.009 -9.777 -3.424 1.00 89.75 208 THR A O 1
ATOM 1735 N N . PHE A 1 209 ? -12.527 -7.688 -2.772 1.00 92.69 209 PHE A N 1
ATOM 1736 C CA . PHE A 1 209 ? -13.942 -7.941 -2.519 1.00 92.69 209 PHE A CA 1
ATOM 1737 C C . PHE A 1 209 ? -14.829 -7.429 -3.661 1.00 92.69 209 PHE A C 1
ATOM 1739 O O . PHE A 1 209 ? -14.444 -6.496 -4.371 1.00 92.69 209 PHE A O 1
ATOM 1746 N N . PRO A 1 210 ? -16.024 -8.006 -3.863 1.00 94.69 210 PRO A N 1
ATOM 1747 C CA . PRO A 1 210 ? -16.979 -7.498 -4.842 1.00 94.69 210 PRO A CA 1
ATOM 1748 C C . PRO A 1 210 ? -17.427 -6.059 -4.523 1.00 94.69 210 PRO A C 1
ATOM 1750 O O . PRO A 1 210 ? -17.628 -5.703 -3.362 1.00 94.69 210 PRO A O 1
ATOM 1753 N N . GLY A 1 211 ? -17.598 -5.223 -5.551 1.00 93.19 211 GLY A N 1
ATOM 1754 C CA . GLY A 1 211 ? -17.958 -3.807 -5.406 1.00 93.19 211 GLY A CA 1
ATOM 1755 C C . GLY A 1 211 ? -19.311 -3.535 -4.736 1.00 93.19 211 GLY A C 1
ATOM 1756 O O . GLY A 1 211 ? -19.505 -2.435 -4.211 1.00 93.19 211 GLY A O 1
ATOM 1757 N N . SER A 1 212 ? -20.221 -4.514 -4.725 1.00 94.44 212 SER A N 1
ATOM 1758 C CA . SER A 1 212 ? -21.514 -4.426 -4.038 1.00 94.44 212 SER A CA 1
ATOM 1759 C C . SER A 1 212 ? -21.424 -4.690 -2.529 1.00 94.44 212 SER A C 1
ATOM 1761 O O . SER A 1 212 ? -22.375 -4.409 -1.808 1.00 94.44 212 SER A O 1
ATOM 1763 N N . MET A 1 213 ? -20.315 -5.254 -2.036 1.00 93.50 213 MET A N 1
ATOM 1764 C CA . MET A 1 213 ? -20.174 -5.652 -0.633 1.00 93.50 213 MET A CA 1
ATOM 1765 C C . MET A 1 213 ? -20.024 -4.422 0.274 1.00 93.50 213 MET A C 1
ATOM 1767 O O . MET A 1 213 ? -19.265 -3.505 -0.047 1.00 93.50 213 MET A O 1
ATOM 1771 N N . HIS A 1 214 ? -20.741 -4.389 1.400 1.00 90.81 214 HIS A N 1
ATOM 1772 C CA . HIS A 1 214 ? -20.629 -3.318 2.395 1.00 90.81 214 HIS A CA 1
ATOM 1773 C C . HIS A 1 214 ? -19.277 -3.357 3.117 1.00 90.81 214 HIS A C 1
ATOM 1775 O O . HIS A 1 214 ? -18.720 -4.430 3.339 1.00 90.81 214 HIS A O 1
ATOM 1781 N N . ASP A 1 215 ? -18.765 -2.189 3.506 1.00 90.81 215 ASP A N 1
ATOM 1782 C CA . ASP A 1 215 ? -17.430 -2.063 4.108 1.00 90.81 215 ASP A CA 1
ATOM 1783 C C . ASP A 1 215 ? -17.355 -2.792 5.460 1.00 90.81 215 ASP A C 1
ATOM 1785 O O . ASP A 1 215 ? -16.374 -3.477 5.745 1.00 90.81 215 ASP A O 1
ATOM 1789 N N . PHE A 1 216 ? -18.447 -2.778 6.231 1.00 89.06 216 PHE A N 1
ATOM 1790 C CA . PHE A 1 216 ? -18.582 -3.590 7.438 1.00 89.06 216 PHE A CA 1
ATOM 1791 C C . PHE A 1 216 ? -18.488 -5.109 7.185 1.00 89.06 216 PHE A C 1
ATOM 1793 O O . PHE A 1 216 ? -17.791 -5.823 7.906 1.00 89.06 216 PHE A O 1
ATOM 1800 N N . GLU A 1 217 ? -19.137 -5.622 6.131 1.00 89.44 217 GLU A N 1
ATOM 1801 C CA . GLU A 1 217 ? -19.044 -7.045 5.761 1.00 89.44 217 GLU A CA 1
ATOM 1802 C C . GLU A 1 217 ? -17.624 -7.439 5.361 1.00 89.44 217 GLU A C 1
ATOM 1804 O O . GLU A 1 217 ? -17.183 -8.548 5.660 1.00 89.44 217 GLU A O 1
ATOM 1809 N N . ILE A 1 218 ? -16.909 -6.521 4.712 1.00 91.00 218 ILE A N 1
ATOM 1810 C CA . ILE A 1 218 ? -15.503 -6.689 4.357 1.00 91.00 218 ILE A CA 1
ATOM 1811 C C . ILE A 1 218 ? -14.639 -6.731 5.623 1.00 91.00 218 ILE A C 1
ATOM 1813 O O . ILE A 1 218 ? -13.832 -7.643 5.775 1.00 91.00 218 ILE A O 1
ATOM 1817 N N . ALA A 1 219 ? -14.862 -5.821 6.573 1.00 89.12 219 ALA A N 1
ATOM 1818 C CA . ALA A 1 219 ? -14.117 -5.779 7.830 1.00 89.12 219 ALA A CA 1
ATOM 1819 C C . ALA A 1 219 ? -14.255 -7.060 8.661 1.00 89.12 219 ALA A C 1
ATOM 1821 O O . ALA A 1 219 ? -13.278 -7.518 9.248 1.00 89.12 219 ALA A O 1
ATOM 1822 N N . LYS A 1 220 ? -15.433 -7.695 8.643 1.00 86.38 220 LYS A N 1
ATOM 1823 C CA . LYS A 1 220 ? -15.665 -9.000 9.286 1.00 86.38 220 LYS A CA 1
ATOM 1824 C C . LYS A 1 220 ? -14.884 -10.157 8.653 1.00 86.38 220 LYS A C 1
ATOM 1826 O O . LYS A 1 220 ? -14.857 -11.247 9.220 1.00 86.38 220 LYS A O 1
ATOM 1831 N N . LYS A 1 221 ? -14.280 -9.962 7.475 1.00 88.12 221 LYS A N 1
ATOM 1832 C CA . LYS A 1 221 ? -13.387 -10.949 6.844 1.00 88.12 221 LYS A CA 1
ATOM 1833 C C . LYS A 1 221 ? -11.952 -10.863 7.355 1.00 88.12 221 LYS A C 1
ATOM 1835 O O . LYS A 1 221 ? -11.185 -11.770 7.049 1.00 88.12 221 LYS A O 1
ATOM 1840 N N . ILE A 1 222 ? -11.589 -9.816 8.099 1.00 82.81 222 ILE A N 1
ATOM 1841 C CA . ILE A 1 222 ? -10.292 -9.748 8.772 1.00 82.81 222 ILE A CA 1
ATOM 1842 C C . ILE A 1 222 ? -10.337 -10.653 9.998 1.00 82.81 222 ILE A C 1
ATOM 1844 O O . ILE A 1 222 ? -11.190 -10.488 10.872 1.00 82.81 222 ILE A O 1
ATOM 1848 N N . ASP A 1 223 ? -9.378 -11.569 10.094 1.00 81.56 223 ASP A N 1
ATOM 1849 C CA . ASP A 1 223 ? -9.136 -12.275 11.342 1.00 81.56 223 ASP A CA 1
ATOM 1850 C C . ASP A 1 223 ? -8.339 -11.368 12.297 1.00 81.56 223 ASP A C 1
ATOM 1852 O O . ASP A 1 223 ? -7.118 -11.257 12.215 1.00 81.56 223 ASP A O 1
ATOM 1856 N N . PHE A 1 224 ? -9.023 -10.699 13.228 1.00 79.75 224 PHE A N 1
ATOM 1857 C CA . PHE A 1 224 ? -8.379 -9.855 14.247 1.00 79.75 224 PHE A CA 1
ATOM 1858 C C . PHE A 1 224 ? -7.613 -10.643 15.324 1.00 79.75 224 PHE A C 1
ATOM 1860 O O . PHE A 1 224 ? -7.151 -10.047 16.294 1.00 79.75 224 PHE A O 1
ATOM 1867 N N . LYS A 1 225 ? -7.485 -11.968 15.206 1.00 74.94 225 LYS A N 1
ATOM 1868 C CA . LYS A 1 225 ? -6.581 -12.782 16.030 1.00 74.94 225 LYS A CA 1
ATOM 1869 C C . LYS A 1 225 ? -5.311 -13.140 15.272 1.00 74.94 225 LYS A C 1
ATOM 1871 O O . LYS A 1 225 ? -4.241 -13.125 15.873 1.00 74.94 225 LYS A O 1
ATOM 1876 N N . GLU A 1 226 ? -5.432 -13.450 13.986 1.00 79.00 226 GLU A N 1
ATOM 1877 C CA . GLU A 1 226 ? -4.308 -13.917 13.167 1.00 79.00 226 GLU A CA 1
ATOM 1878 C C . GLU A 1 226 ? -3.728 -12.821 12.264 1.00 79.00 226 GLU A C 1
ATOM 1880 O O . GLU A 1 226 ? -2.517 -12.603 12.252 1.00 79.00 226 GLU A O 1
ATOM 1885 N N . ASP A 1 227 ? -4.579 -12.101 11.535 1.00 82.19 227 ASP A N 1
ATOM 1886 C CA . ASP A 1 227 ? -4.167 -11.151 10.497 1.00 82.19 227 ASP A CA 1
ATOM 1887 C C . ASP A 1 227 ? -3.946 -9.730 11.038 1.00 82.19 227 ASP A C 1
ATOM 1889 O O . ASP A 1 227 ? -3.135 -8.979 10.495 1.00 82.19 227 ASP A O 1
ATOM 1893 N N . TYR A 1 228 ? -4.651 -9.346 12.108 1.00 88.44 228 TYR A N 1
ATOM 1894 C CA . TYR A 1 228 ? -4.496 -8.040 12.758 1.00 88.44 228 TYR A CA 1
ATOM 1895 C C . TYR A 1 228 ? -4.766 -8.114 14.275 1.00 88.44 228 TYR A C 1
ATOM 1897 O O . TYR A 1 228 ? -5.799 -7.628 14.738 1.00 88.44 228 TYR A O 1
ATOM 1905 N N . PRO A 1 229 ? -3.870 -8.737 15.067 1.00 90.19 229 PRO A N 1
ATOM 1906 C CA . PRO A 1 229 ? -4.087 -8.974 16.494 1.00 90.19 229 PRO A CA 1
ATOM 1907 C C . PRO A 1 229 ? -4.192 -7.667 17.279 1.00 90.19 229 PRO A C 1
ATOM 1909 O O . PRO A 1 229 ? -3.204 -6.937 17.373 1.00 90.19 229 PRO A O 1
ATOM 1912 N N . LEU A 1 230 ? -5.365 -7.379 17.848 1.00 90.50 230 LEU A N 1
ATOM 1913 C CA . LEU A 1 230 ? -5.624 -6.194 18.678 1.00 90.50 230 LEU A CA 1
ATOM 1914 C C . LEU A 1 230 ? -5.151 -6.389 20.124 1.00 90.50 230 LEU A C 1
ATOM 1916 O O . LEU A 1 230 ? -5.300 -7.476 20.687 1.00 90.50 230 LEU A O 1
ATOM 1920 N N . ILE A 1 231 ? -4.613 -5.331 20.740 1.00 92.19 231 ILE A N 1
ATOM 1921 C CA . ILE A 1 231 ? -4.297 -5.332 22.178 1.00 92.19 231 ILE A CA 1
ATOM 1922 C C . ILE A 1 231 ? -5.523 -4.964 23.022 1.00 92.19 231 ILE A C 1
ATOM 1924 O O . ILE A 1 231 ? -6.561 -4.533 22.516 1.00 92.19 231 ILE A O 1
ATOM 1928 N N . GLU A 1 232 ? -5.411 -5.124 24.341 1.00 89.38 232 GLU A N 1
ATOM 1929 C CA . GLU A 1 232 ? -6.495 -4.777 25.256 1.00 89.38 232 GLU A CA 1
ATOM 1930 C C . GLU A 1 232 ? -6.901 -3.300 25.114 1.00 89.38 232 GLU A C 1
ATOM 1932 O O . GLU A 1 232 ? -6.061 -2.399 25.135 1.00 89.38 232 GLU A O 1
ATOM 1937 N N . ASN A 1 233 ? -8.210 -3.058 24.998 1.00 88.50 233 ASN A N 1
ATOM 1938 C CA . ASN A 1 233 ? -8.811 -1.732 24.816 1.00 88.50 233 ASN A CA 1
ATOM 1939 C C . ASN A 1 233 ? -8.406 -1.007 23.522 1.00 88.50 233 ASN A C 1
ATOM 1941 O O . ASN A 1 233 ? -8.659 0.193 23.394 1.00 88.50 233 ASN A O 1
ATOM 1945 N N . GLU A 1 234 ? -7.809 -1.710 22.560 1.00 91.44 234 GLU A N 1
ATOM 1946 C CA . GLU A 1 234 ? -7.585 -1.165 21.228 1.00 91.44 234 GLU A CA 1
ATOM 1947 C C . GLU A 1 234 ? -8.886 -1.145 20.422 1.00 91.44 234 GLU A C 1
ATOM 1949 O O . GLU A 1 234 ? -9.608 -2.140 20.368 1.00 91.44 234 GLU A O 1
ATOM 1954 N N . LEU A 1 235 ? -9.164 -0.011 19.778 1.00 91.31 235 LEU A N 1
ATOM 1955 C CA . LEU A 1 235 ? -10.225 0.128 18.784 1.00 91.31 235 LEU A CA 1
ATOM 1956 C C . LEU A 1 235 ? -9.631 0.652 17.471 1.00 91.31 235 LEU A C 1
ATOM 1958 O O . LEU A 1 235 ? -8.611 1.347 17.452 1.00 91.31 235 LEU A O 1
ATOM 1962 N N . ILE A 1 236 ? -10.308 0.352 16.368 1.00 91.44 236 ILE A N 1
ATOM 1963 C CA . ILE A 1 236 ? -9.983 0.864 15.038 1.00 91.44 236 ILE A CA 1
ATOM 1964 C C . ILE A 1 236 ? -11.006 1.937 14.666 1.00 91.44 236 ILE A C 1
ATOM 1966 O O . ILE A 1 236 ? -12.211 1.723 14.800 1.00 91.44 236 ILE A O 1
ATOM 1970 N N . LEU A 1 237 ? -10.547 3.093 14.184 1.00 91.25 237 LEU A N 1
ATOM 1971 C CA . LEU A 1 237 ? -11.455 4.108 13.646 1.00 91.25 237 LEU A CA 1
ATOM 1972 C C . LEU A 1 237 ? -11.927 3.712 12.250 1.00 91.25 237 LEU A C 1
ATOM 1974 O O . LEU A 1 237 ? -11.102 3.441 11.383 1.00 91.25 237 LEU A O 1
ATOM 1978 N N . GLY A 1 238 ? -13.235 3.739 12.024 1.00 89.50 238 GLY A N 1
ATOM 1979 C CA . GLY A 1 238 ? -13.850 3.578 10.706 1.00 89.50 238 GLY A CA 1
ATOM 1980 C C . GLY A 1 238 ? -14.860 4.690 10.436 1.00 89.50 238 GLY A C 1
ATOM 1981 O O . GLY A 1 238 ? -15.288 5.391 11.359 1.00 89.50 238 GLY A O 1
ATOM 1982 N N . ASP A 1 239 ? -15.241 4.861 9.172 1.00 85.88 239 ASP A N 1
ATOM 1983 C CA . ASP A 1 239 ? -16.396 5.692 8.828 1.00 85.88 239 ASP A CA 1
ATOM 1984 C C . ASP A 1 239 ? -17.721 5.009 9.233 1.00 85.88 239 ASP A C 1
ATOM 1986 O O . ASP A 1 239 ? -17.745 3.888 9.746 1.00 85.88 239 ASP A O 1
ATOM 1990 N N . LEU A 1 240 ? -18.855 5.679 9.002 1.00 81.94 240 LEU A N 1
ATOM 1991 C CA . LEU A 1 240 ? -20.173 5.110 9.317 1.00 81.94 240 LEU A CA 1
ATOM 1992 C C . LEU A 1 240 ? -20.500 3.834 8.521 1.00 81.94 240 LEU A C 1
ATOM 1994 O O . LEU A 1 240 ? -21.373 3.073 8.928 1.00 81.94 240 LEU A O 1
ATOM 1998 N N . GLY A 1 241 ? -19.804 3.569 7.412 1.00 79.94 241 GLY A N 1
ATOM 1999 C CA . GLY A 1 241 ? -19.927 2.329 6.648 1.00 79.94 241 GLY A CA 1
ATOM 2000 C C . GLY A 1 241 ? -19.436 1.087 7.399 1.00 79.94 241 GLY A C 1
ATOM 2001 O O . GLY A 1 241 ? -19.737 -0.026 6.965 1.00 79.94 241 GLY A O 1
ATOM 2002 N N . TYR A 1 242 ? -18.735 1.272 8.526 1.00 83.38 242 TYR A N 1
ATOM 2003 C CA . TYR A 1 242 ? -18.278 0.222 9.445 1.00 83.38 242 TYR A CA 1
ATOM 2004 C C . TYR A 1 242 ? -19.177 0.039 10.673 1.00 83.38 242 TYR A C 1
ATOM 2006 O O . TYR A 1 242 ? -18.839 -0.726 11.577 1.00 83.38 242 TYR A O 1
ATOM 2014 N N . GLN A 1 243 ? -20.323 0.719 10.730 1.00 80.56 243 GLN A N 1
ATOM 2015 C CA . GLN A 1 243 ? -21.274 0.523 11.813 1.00 80.56 243 GLN A CA 1
ATOM 2016 C C . GLN A 1 243 ? -22.005 -0.820 11.638 1.00 80.56 243 GLN A C 1
ATOM 2018 O O . GLN A 1 243 ? -22.798 -0.989 10.713 1.00 80.56 243 GLN A O 1
ATOM 2023 N N . GLY A 1 244 ? -21.722 -1.772 12.531 1.00 67.75 244 GLY A N 1
ATOM 2024 C CA . GLY A 1 244 ? -22.454 -3.036 12.654 1.00 67.75 244 GLY A CA 1
ATOM 2025 C C . GLY A 1 244 ? -23.653 -2.955 13.605 1.00 67.75 244 GLY A C 1
ATOM 2026 O O . GLY A 1 244 ? -23.927 -1.908 14.200 1.00 67.75 244 GLY A O 1
ATOM 2027 N N . ASP A 1 245 ? -24.334 -4.088 13.795 1.00 58.81 245 ASP A N 1
ATOM 2028 C CA . ASP A 1 245 ? -25.343 -4.247 14.850 1.00 58.81 245 ASP A CA 1
ATOM 2029 C C . ASP A 1 245 ? -24.686 -4.129 16.244 1.00 58.81 245 ASP A C 1
ATOM 2031 O O . ASP A 1 245 ? -23.466 -4.234 16.382 1.00 58.81 245 ASP A O 1
ATOM 2035 N N . GLN A 1 246 ? -25.481 -3.895 17.300 1.00 53.31 246 GLN A N 1
ATOM 2036 C CA . GLN A 1 246 ? -25.052 -3.433 18.642 1.00 53.31 246 GLN A CA 1
ATOM 2037 C C . GLN A 1 246 ? -23.946 -4.249 19.378 1.00 53.31 246 GLN A C 1
ATOM 2039 O O . GLN A 1 246 ? -23.549 -3.873 20.479 1.00 53.31 246 GLN A O 1
ATOM 2044 N N . GLY A 1 247 ? -23.399 -5.327 18.807 1.00 51.91 247 GLY A N 1
ATOM 2045 C CA . GLY A 1 247 ? -22.272 -6.100 19.350 1.00 51.91 247 GLY A CA 1
ATOM 2046 C C . GLY A 1 247 ? -20.875 -5.710 18.838 1.00 51.91 247 GLY A C 1
ATOM 2047 O O . GLY A 1 247 ? -19.891 -5.963 19.539 1.00 51.91 247 GLY A O 1
ATOM 2048 N N . ASP A 1 248 ? -20.771 -5.066 17.670 1.00 55.78 248 ASP A N 1
ATOM 2049 C CA . ASP A 1 248 ? -19.494 -4.875 16.951 1.00 55.78 248 ASP A CA 1
ATOM 2050 C C . ASP A 1 248 ? -18.781 -3.542 17.257 1.00 55.78 248 ASP A C 1
ATOM 2052 O O . ASP A 1 248 ? -17.639 -3.313 16.845 1.00 55.78 248 ASP A O 1
ATOM 2056 N N . GLN A 1 249 ? -19.390 -2.706 18.109 1.00 56.12 249 GLN A N 1
ATOM 2057 C CA . GLN A 1 249 ? -18.768 -1.508 18.703 1.00 56.12 249 GLN A CA 1
ATOM 2058 C C . GLN A 1 249 ? -17.519 -1.823 19.552 1.00 56.12 249 GLN A C 1
ATOM 2060 O O . GLN A 1 249 ? -16.795 -0.919 19.961 1.00 56.12 249 GLN A O 1
ATOM 2065 N N . LYS A 1 250 ? -17.251 -3.106 19.840 1.00 63.81 250 LYS A N 1
ATOM 2066 C CA . LYS A 1 250 ? -16.054 -3.545 20.575 1.00 63.81 250 LYS A CA 1
ATOM 2067 C C . LYS A 1 250 ? -14.766 -3.466 19.759 1.00 63.81 250 LYS A C 1
ATOM 2069 O O . LYS A 1 250 ? -13.704 -3.532 20.364 1.00 63.81 250 LYS A O 1
ATOM 2074 N N . VAL A 1 251 ? -14.861 -3.388 18.431 1.00 75.56 251 VAL A N 1
ATOM 2075 C CA . VAL A 1 251 ? -13.698 -3.367 17.528 1.00 75.56 251 VAL A CA 1
ATOM 2076 C C . VAL A 1 251 ? -13.600 -2.027 16.811 1.00 75.56 251 VAL A C 1
ATOM 2078 O O . VAL A 1 251 ? -12.513 -1.456 16.725 1.00 75.56 251 VAL A O 1
ATOM 2081 N N . PHE A 1 252 ? -14.732 -1.505 16.335 1.00 83.19 252 PHE A N 1
ATOM 2082 C CA . PHE A 1 252 ? -14.768 -0.260 15.579 1.00 83.19 252 PHE A CA 1
ATOM 2083 C C . PHE A 1 252 ? -15.322 0.883 16.413 1.00 83.19 252 PHE A C 1
ATOM 2085 O O . PHE A 1 252 ? -16.438 0.817 16.931 1.00 83.19 252 PHE A O 1
ATOM 2092 N N . LEU A 1 253 ? -14.565 1.973 16.469 1.00 80.88 253 LEU A N 1
ATOM 2093 C CA . LEU A 1 253 ? -15.080 3.260 16.896 1.00 80.88 253 LEU A CA 1
ATOM 2094 C C . LEU A 1 253 ? -15.486 4.042 15.644 1.00 80.88 253 LEU A C 1
ATOM 2096 O O . LEU A 1 253 ? -14.645 4.598 14.938 1.00 80.88 253 LEU A O 1
ATOM 2100 N N . CYS A 1 254 ? -16.786 4.056 15.365 1.00 76.50 254 CYS A N 1
ATOM 2101 C CA . CYS A 1 254 ? -17.358 4.830 14.268 1.00 76.50 254 CYS A CA 1
ATOM 2102 C C . CYS A 1 254 ? -17.786 6.190 14.816 1.00 76.50 254 CYS A C 1
ATOM 2104 O O . CYS A 1 254 ? -18.641 6.269 15.696 1.00 76.50 254 CYS A O 1
ATOM 2106 N N . ALA A 1 255 ? -17.194 7.265 14.307 1.00 59.62 255 ALA A N 1
ATOM 2107 C CA . ALA A 1 255 ? -17.599 8.618 14.653 1.00 59.62 255 ALA A CA 1
ATOM 2108 C C . ALA A 1 255 ? -17.799 9.427 13.376 1.00 59.62 255 ALA A C 1
ATOM 2110 O O . ALA A 1 255 ? -17.004 9.342 12.440 1.00 59.62 255 ALA A O 1
ATOM 2111 N N . ASN A 1 256 ? -18.828 10.275 13.363 1.00 51.66 256 ASN A N 1
ATOM 2112 C CA . ASN A 1 256 ? -18.861 11.398 12.439 1.00 51.66 256 ASN A CA 1
ATOM 2113 C C . ASN A 1 256 ? -17.757 12.372 12.862 1.00 51.66 256 ASN A C 1
ATOM 2115 O O . ASN A 1 256 ? -18.009 13.312 13.613 1.00 51.66 256 ASN A O 1
ATOM 2119 N N . ILE A 1 257 ? -16.528 12.156 12.391 1.00 43.03 257 ILE A N 1
ATOM 2120 C CA . ILE A 1 257 ? -15.507 13.202 12.414 1.00 43.03 257 ILE A CA 1
ATOM 2121 C C . ILE A 1 257 ? -15.940 14.214 11.352 1.00 43.03 257 ILE A C 1
ATOM 2123 O O . ILE A 1 257 ? -15.492 14.183 10.208 1.00 43.03 257 ILE A O 1
ATOM 2127 N N . ARG A 1 258 ? -16.887 15.089 11.707 1.00 36.00 258 ARG A N 1
ATOM 2128 C CA . ARG A 1 258 ? -17.117 16.304 10.932 1.00 36.00 258 ARG A CA 1
ATOM 2129 C C . ARG A 1 258 ? -15.828 17.099 11.067 1.00 36.00 258 ARG A C 1
ATOM 2131 O O . ARG A 1 258 ? -15.488 17.538 12.163 1.00 36.00 258 ARG A O 1
ATOM 2138 N N . GLY A 1 259 ? -15.064 17.193 9.978 1.00 32.91 259 GLY A N 1
ATOM 2139 C CA . GLY A 1 259 ? -13.954 18.131 9.915 1.00 32.91 259 GLY A CA 1
ATOM 2140 C C . GLY A 1 259 ? -14.514 19.490 10.302 1.00 32.91 259 GLY A C 1
ATOM 2141 O O . GLY A 1 259 ? -15.503 19.907 9.705 1.00 32.91 259 GLY A O 1
ATOM 2142 N N . ALA A 1 260 ? -13.955 20.101 11.346 1.00 30.19 260 ALA A N 1
ATOM 2143 C CA . ALA A 1 260 ? -14.334 21.439 11.755 1.00 30.19 260 ALA A CA 1
ATOM 2144 C C . ALA A 1 260 ? -14.309 22.329 10.509 1.00 30.19 260 ALA A C 1
ATOM 2146 O O . ALA A 1 260 ? -13.255 22.554 9.906 1.00 30.19 260 ALA A O 1
ATOM 2147 N N . ASP A 1 261 ? -15.481 22.793 10.094 1.00 36.84 261 ASP A N 1
ATOM 2148 C CA . ASP A 1 261 ? -15.552 24.020 9.342 1.00 36.84 261 ASP A CA 1
ATOM 2149 C C . ASP A 1 261 ? -14.900 25.095 10.212 1.00 36.84 261 ASP A C 1
ATOM 2151 O O . ASP A 1 261 ? -15.002 25.106 11.440 1.00 36.84 261 ASP A O 1
ATOM 2155 N N . GLN A 1 262 ? -14.129 25.970 9.578 1.00 37.59 262 GLN A N 1
ATOM 2156 C CA . GLN A 1 262 ? -13.241 26.926 10.243 1.00 37.59 262 GLN A CA 1
ATOM 2157 C C . GLN A 1 262 ? -13.979 27.994 11.076 1.00 37.59 262 GLN A C 1
ATOM 2159 O O . GLN A 1 262 ? -13.369 28.985 11.459 1.00 37.59 262 GLN A O 1
ATOM 2164 N N . ASN A 1 263 ? -15.263 27.796 11.380 1.00 38.12 263 ASN A N 1
ATOM 2165 C CA . ASN A 1 263 ? -16.127 28.777 12.016 1.00 38.12 263 ASN A CA 1
ATOM 2166 C C . ASN A 1 263 ? -16.762 28.319 13.334 1.00 38.12 263 ASN A C 1
ATOM 2168 O O . ASN A 1 263 ? -17.394 29.148 13.973 1.00 38.12 263 ASN A O 1
ATOM 2172 N N . GLY A 1 264 ? -16.566 27.076 13.798 1.00 31.45 264 GLY A N 1
ATOM 2173 C CA . GLY A 1 264 ? -16.904 26.702 15.180 1.00 31.45 264 GLY A CA 1
ATOM 2174 C C . GLY A 1 264 ? -18.349 26.998 15.606 1.00 31.45 264 GLY A C 1
ATOM 2175 O O . GLY A 1 264 ? -18.597 27.220 16.792 1.00 31.45 264 GLY A O 1
ATOM 2176 N N . GLU A 1 265 ? -19.301 27.015 14.672 1.00 28.38 265 GLU A N 1
ATOM 2177 C CA . GLU A 1 265 ? -20.706 27.171 15.022 1.00 28.38 265 GLU A CA 1
ATOM 2178 C C . GLU A 1 265 ? -21.304 25.795 15.304 1.00 28.38 265 GLU A C 1
ATOM 2180 O O . GLU A 1 265 ? -21.366 24.910 14.451 1.00 28.38 265 GLU A O 1
ATOM 2185 N N . ASN A 1 266 ? -21.711 25.615 16.561 1.00 29.50 266 ASN A N 1
ATOM 2186 C CA . ASN A 1 266 ? -22.430 24.448 17.043 1.00 29.50 266 ASN A CA 1
ATOM 2187 C C . ASN A 1 266 ? -23.633 24.158 16.139 1.00 29.50 266 ASN A C 1
ATOM 2189 O O . ASN A 1 266 ? -24.653 24.844 16.209 1.00 29.50 266 ASN A O 1
ATOM 2193 N N . LEU A 1 267 ? -23.558 23.087 15.351 1.00 31.11 267 LEU A N 1
ATOM 2194 C CA . LEU A 1 267 ? -24.759 22.471 14.808 1.00 31.11 267 LEU A CA 1
ATOM 2195 C C . LEU A 1 267 ? -25.467 21.763 15.966 1.00 31.11 267 LEU A C 1
ATOM 2197 O O . LEU A 1 267 ? -25.112 20.647 16.343 1.00 31.11 267 LEU A O 1
ATOM 2201 N N . SER A 1 268 ? -26.446 22.463 16.545 1.00 26.69 268 SER A N 1
ATOM 2202 C CA . SER A 1 268 ? -27.491 21.871 17.381 1.00 26.69 268 SER A CA 1
ATOM 2203 C C . SER A 1 268 ? -28.015 20.600 16.708 1.00 26.69 268 SER A C 1
ATOM 2205 O O . SER A 1 268 ? -28.235 20.623 15.492 1.00 26.69 268 SER A O 1
ATOM 2207 N N . PRO A 1 269 ? -28.261 19.509 17.454 1.00 27.84 269 PRO A N 1
ATOM 2208 C CA . PRO A 1 269 ? -29.061 18.425 16.916 1.00 27.84 269 PRO A CA 1
ATOM 2209 C C . PRO A 1 269 ? -30.444 19.014 16.619 1.00 27.84 269 PRO A C 1
ATOM 2211 O O . PRO A 1 269 ? -31.059 19.623 17.494 1.00 27.84 269 PRO A O 1
ATOM 2214 N N . MET A 1 270 ? -30.878 18.933 15.367 1.00 30.08 270 MET A N 1
ATOM 2215 C CA . MET A 1 270 ? -32.288 19.065 15.025 1.00 30.08 270 MET A CA 1
ATOM 2216 C C . MET A 1 270 ? -32.804 17.681 14.653 1.00 30.08 270 MET A C 1
ATOM 2218 O O . MET A 1 270 ? -32.064 16.888 14.064 1.00 30.08 270 MET A O 1
ATOM 2222 N N . ASP A 1 271 ? -34.038 17.460 15.095 1.00 33.97 271 ASP A N 1
ATOM 2223 C CA . ASP A 1 271 ? -34.860 16.251 15.027 1.00 33.97 271 ASP A CA 1
ATOM 2224 C C . ASP A 1 271 ? -34.894 15.546 13.659 1.00 33.97 271 ASP A C 1
ATOM 2226 O O . ASP A 1 271 ? -34.845 16.236 12.611 1.00 33.97 271 ASP A O 1
#

InterPro domains:
  IPR027806 Harbinger transposase-derived nuclease domain [PF13359] (159-269)

Secondary structure (DSSP, 8-state):
---GGG--SHHHHHHS-HHHHHTTSSS-HHHHHHHHHHHHHHHHHHHHHHHTTS----HHHHHHHHHHHHHHHHHHHHHHHHHHHH---HHHHHHHHT--HHHHHHHHHHHHHHHHHHHHHS---GGGGGGSPPEEEEEEEE-TTS-EEEEEEEEEEEEEEEEEE-PPPSSGGGTGGGEETTTTEEEEEEEEEEETTT--EEEE-SS-EETTS-HHHHHTTS-TTTTS-PPTTEEEEE-GGG--STTGGGTEEE-------TT--------

Foldseek 3Di:
DADPVRDQDLVSLVPDDQVRLVVQFVDTSVRVVVVLVLLLVVQLVVVVVVCVVPDDPDPVVVVVVSVVVSSVLVRLVSLLRNCVVPVDDLVVSCVNNVHHSVVNVVSNVVVVVSVVVSCVVVPAALCVLVVDAWDWDWDWDQDPVRDTDTDIATEFKAKDKDWDADPQDPDPVVRVQQQAPVVRGGTKIKMFIATPPPRHTSHIDDDIGRNNDQPLNVVVPDPCVPRNPDDPRYEYEYEPSNDDPPPCCSHYDYDPPPPDDPPPDDPDDDD

Sequence (271 aa):
MKALLGIETLEDIQKINSIRFKSKYWLDKYEFLKIYNSLNIFVLKKFEKDKNNTYINDNTAQADYFLSISKNFLFKLLMFLNYIKSYPTSQQFSTTWGKDHKTILKYRSHIIDIFLEYFYENPIDPSSRLTQKPLEIIAENQSPTGETIKKKNLIYSVIDTTIFKISKPVGHKNESPYYSDKHKFHGVKIQTIVNITDGKLNHISRGTFPGSMHDFEIAKKIDFKEDYPLIENELILGDLGYQGDQGDQKVFLCANIRGADQNGENLSPMD

pLDDT: mean 84.17, std 15.4, range [26.69, 96.44]

Radius of gyration: 23.72 Å; chains: 1; bounding box: 66×53×66 Å

Organism: Dictyostelium purpureum (NCBI:txid5786)